Protein AF-A0A7S7QS34-F1 (afdb_monomer_lite)

Radius of gyration: 24.69 Å; chains: 1; bounding box: 54×35×74 Å

pLDDT: mean 90.88, std 12.64, range [27.95, 98.75]

Structure (mmCIF, N/CA/C/O backbone):
data_AF-A0A7S7QS34-F1
#
_entry.id   AF-A0A7S7QS34-F1
#
loop_
_atom_site.group_PDB
_atom_site.id
_atom_site.type_symbol
_atom_site.label_atom_id
_atom_site.label_alt_id
_atom_site.label_comp_id
_atom_site.label_asym_id
_atom_site.label_entity_id
_atom_site.label_seq_id
_atom_site.pdbx_PDB_ins_code
_atom_site.Cartn_x
_atom_site.Cartn_y
_atom_site.Cartn_z
_atom_site.occupancy
_atom_site.B_iso_or_equiv
_atom_site.auth_seq_id
_atom_site.auth_comp_id
_atom_site.auth_asym_id
_atom_site.auth_atom_id
_atom_site.pdbx_PDB_model_num
ATOM 1 N N . MET A 1 1 ? -21.261 -0.031 11.288 1.00 48.09 1 MET A N 1
ATOM 2 C CA . MET A 1 1 ? -20.220 0.795 10.635 1.00 48.09 1 MET A CA 1
ATOM 3 C C . MET A 1 1 ? -20.020 0.335 9.195 1.00 48.09 1 MET A C 1
ATOM 5 O O . MET A 1 1 ? -19.629 -0.801 9.001 1.00 48.09 1 MET A O 1
ATOM 9 N N . GLY A 1 2 ? -20.279 1.177 8.189 1.00 49.56 2 GLY A N 1
ATOM 10 C CA . GLY A 1 2 ? -20.120 0.816 6.765 1.00 49.56 2 GLY A CA 1
ATOM 11 C C . GLY A 1 2 ? -18.689 0.908 6.200 1.00 49.56 2 GLY A C 1
ATOM 12 O O . GLY A 1 2 ? -18.495 0.658 5.015 1.00 49.56 2 GLY A O 1
ATOM 13 N N . GLY A 1 3 ? -17.689 1.279 7.011 1.00 63.62 3 GLY A N 1
ATOM 14 C CA . GLY A 1 3 ? -16.318 1.560 6.549 1.00 63.62 3 GLY A CA 1
ATOM 15 C C . GLY A 1 3 ? -15.427 0.330 6.322 1.00 63.62 3 GLY A C 1
ATOM 16 O O . GLY A 1 3 ? -14.515 0.375 5.498 1.00 63.62 3 GLY A O 1
ATOM 17 N N . LEU A 1 4 ? -15.699 -0.794 6.991 1.00 70.69 4 LEU A N 1
ATOM 18 C CA . LEU A 1 4 ? -14.851 -1.993 6.912 1.00 70.69 4 LEU A CA 1
ATOM 19 C C . LEU A 1 4 ? -14.952 -2.717 5.565 1.00 70.69 4 LEU A C 1
ATOM 21 O O . LEU A 1 4 ? -13.945 -3.202 5.054 1.00 70.69 4 LEU A O 1
ATOM 25 N N . GLY A 1 5 ? -16.132 -2.717 4.935 1.00 75.12 5 GLY A N 1
ATOM 26 C CA . GLY A 1 5 ? -16.292 -3.237 3.574 1.00 75.12 5 GLY A CA 1
ATOM 27 C C . GLY A 1 5 ? -15.405 -2.496 2.568 1.00 75.12 5 GLY A C 1
ATOM 28 O O . GLY A 1 5 ? -14.733 -3.124 1.747 1.00 75.12 5 GLY A O 1
ATOM 29 N N . ARG A 1 6 ? -15.321 -1.162 2.693 1.00 82.31 6 ARG A N 1
ATOM 30 C CA . ARG A 1 6 ? -14.402 -0.348 1.890 1.00 82.31 6 ARG A CA 1
ATOM 31 C C . ARG A 1 6 ? -12.952 -0.718 2.185 1.00 82.31 6 ARG A C 1
ATOM 33 O O . ARG A 1 6 ? -12.227 -0.992 1.235 1.00 82.31 6 ARG A O 1
ATOM 40 N N . LEU A 1 7 ? -12.559 -0.801 3.458 1.00 82.31 7 LEU A N 1
ATOM 41 C CA . LEU A 1 7 ? -11.197 -1.158 3.870 1.00 82.31 7 LEU A CA 1
ATOM 42 C C . LEU A 1 7 ? -10.726 -2.496 3.278 1.00 82.31 7 LEU A C 1
ATOM 44 O O . LEU A 1 7 ? -9.605 -2.590 2.780 1.00 82.31 7 LEU A O 1
ATOM 48 N N . ILE A 1 8 ? -11.580 -3.523 3.302 1.00 78.44 8 ILE A N 1
ATOM 49 C CA . ILE A 1 8 ? -11.274 -4.837 2.721 1.00 78.44 8 ILE A CA 1
ATOM 50 C C . ILE A 1 8 ? -11.093 -4.717 1.205 1.00 78.44 8 ILE A C 1
ATOM 52 O O . ILE A 1 8 ? -10.106 -5.212 0.657 1.00 78.44 8 ILE A O 1
ATOM 56 N N . SER A 1 9 ? -12.025 -4.041 0.527 1.00 84.06 9 SER A N 1
ATOM 57 C CA . SER A 1 9 ? -11.976 -3.886 -0.930 1.00 84.06 9 SER A CA 1
ATOM 58 C C . SER A 1 9 ? -10.742 -3.107 -1.401 1.00 84.06 9 SER A C 1
ATOM 60 O O . SER A 1 9 ? -10.066 -3.550 -2.329 1.00 84.06 9 SER A O 1
ATOM 62 N N . THR A 1 10 ? -10.387 -2.008 -0.725 1.00 88.31 10 THR A N 1
ATOM 63 C CA . THR A 1 10 ? -9.217 -1.191 -1.073 1.00 88.31 10 THR A CA 1
ATOM 64 C C . THR A 1 10 ? -7.915 -1.894 -0.710 1.00 88.31 10 THR A C 1
ATOM 66 O O . THR A 1 10 ? -6.948 -1.789 -1.460 1.00 88.31 10 THR A O 1
ATOM 69 N N . SER A 1 11 ? -7.887 -2.675 0.376 1.00 85.88 11 SER A N 1
ATOM 70 C CA . SER A 1 11 ? -6.729 -3.505 0.741 1.00 85.88 11 SER A CA 1
ATOM 71 C C . SER A 1 11 ? -6.445 -4.570 -0.319 1.00 85.88 11 SER A C 1
ATOM 73 O O . SER A 1 11 ? -5.301 -4.725 -0.741 1.00 85.88 11 SER A O 1
ATOM 75 N N . LYS A 1 12 ? -7.486 -5.270 -0.795 1.00 84.50 12 LYS A N 1
ATOM 76 C CA . LYS A 1 12 ? -7.364 -6.247 -1.885 1.00 84.50 12 LYS A CA 1
ATOM 77 C C . LYS A 1 12 ? -6.846 -5.591 -3.166 1.00 84.50 12 LYS A C 1
ATOM 79 O O . LYS A 1 12 ? -5.856 -6.059 -3.716 1.00 84.50 12 LYS A O 1
ATOM 84 N N . ALA A 1 13 ? -7.485 -4.507 -3.604 1.00 90.19 13 ALA A N 1
ATOM 85 C CA . ALA A 1 13 ? -7.090 -3.813 -4.826 1.00 90.19 13 ALA A CA 1
ATOM 86 C C . ALA A 1 13 ? -5.646 -3.285 -4.741 1.00 90.19 13 ALA A C 1
ATOM 88 O O . ALA A 1 13 ? -4.880 -3.431 -5.687 1.00 90.19 13 ALA A O 1
ATOM 89 N N . THR A 1 14 ? -5.242 -2.742 -3.586 1.00 92.44 14 THR A N 1
ATOM 90 C CA . THR A 1 14 ? -3.860 -2.285 -3.359 1.00 92.44 14 THR A CA 1
ATOM 91 C C . THR A 1 14 ? -2.863 -3.433 -3.505 1.00 92.44 14 THR A C 1
ATOM 93 O O . THR A 1 14 ? -1.842 -3.269 -4.162 1.00 92.44 14 THR A O 1
ATOM 96 N N . PHE A 1 15 ? -3.155 -4.607 -2.936 1.00 89.25 15 PHE A N 1
ATOM 97 C CA . PHE A 1 15 ? -2.281 -5.774 -3.071 1.00 89.25 15 PHE A CA 1
ATOM 98 C C . PHE A 1 15 ? -2.159 -6.244 -4.527 1.00 89.25 15 PHE A C 1
ATOM 100 O O . PHE A 1 15 ? -1.056 -6.512 -4.995 1.00 89.25 15 PHE A O 1
ATOM 107 N N . GLU A 1 16 ? -3.276 -6.315 -5.253 1.00 89.69 16 GLU A N 1
ATOM 108 C CA . GLU A 1 16 ? -3.284 -6.696 -6.671 1.00 89.69 16 GLU A CA 1
ATOM 109 C C . GLU A 1 16 ? -2.460 -5.717 -7.522 1.00 89.69 16 GLU A C 1
ATOM 111 O O . GLU A 1 16 ? -1.691 -6.147 -8.378 1.00 89.69 16 GLU A O 1
ATOM 116 N N . ALA A 1 17 ? -2.540 -4.415 -7.238 1.00 94.44 17 ALA A N 1
ATOM 117 C CA . ALA A 1 17 ? -1.744 -3.410 -7.935 1.00 94.44 17 ALA A CA 1
ATOM 118 C C . ALA A 1 17 ? -0.242 -3.496 -7.612 1.00 94.44 17 ALA A C 1
ATOM 120 O O . ALA A 1 17 ? 0.587 -3.365 -8.508 1.00 94.44 17 ALA A O 1
ATOM 121 N N . LEU A 1 18 ? 0.133 -3.781 -6.360 1.00 94.56 18 LEU A N 1
ATOM 122 C CA . LEU A 1 18 ? 1.537 -4.017 -5.989 1.00 94.56 18 LEU A CA 1
ATOM 123 C C . LEU A 1 18 ? 2.112 -5.273 -6.668 1.00 94.56 18 LEU A C 1
ATOM 125 O O . LEU A 1 18 ? 3.277 -5.287 -7.078 1.00 94.56 18 LEU A O 1
ATOM 129 N N . ALA A 1 19 ? 1.296 -6.320 -6.817 1.00 91.31 19 ALA A N 1
ATOM 130 C CA . ALA A 1 19 ? 1.674 -7.511 -7.571 1.00 91.31 19 ALA A CA 1
ATOM 131 C C . ALA A 1 19 ? 1.880 -7.186 -9.060 1.00 91.31 19 ALA A C 1
ATOM 133 O O . ALA A 1 19 ? 2.884 -7.606 -9.630 1.00 91.31 19 ALA A O 1
ATOM 134 N N . ALA A 1 20 ? 1.010 -6.361 -9.652 1.00 95.44 20 ALA A N 1
ATOM 135 C CA . ALA A 1 20 ? 1.150 -5.924 -11.040 1.00 95.44 20 ALA A CA 1
ATOM 136 C C . ALA A 1 20 ? 2.475 -5.183 -11.300 1.00 95.44 20 ALA A C 1
ATOM 138 O O . ALA A 1 20 ? 3.133 -5.476 -12.293 1.00 95.44 20 ALA A O 1
ATOM 139 N N . ILE A 1 21 ? 2.933 -4.316 -10.382 1.00 98.19 21 ILE A N 1
ATOM 140 C CA . ILE A 1 21 ? 4.261 -3.679 -10.511 1.00 98.19 21 ILE A CA 1
ATOM 141 C C . ILE A 1 21 ? 5.363 -4.739 -10.592 1.00 98.19 21 ILE A C 1
ATOM 143 O O . ILE A 1 21 ? 6.285 -4.621 -11.394 1.00 98.19 21 ILE A O 1
ATOM 147 N N . THR A 1 22 ? 5.272 -5.784 -9.768 1.00 96.81 22 THR A N 1
ATOM 148 C CA . THR A 1 22 ? 6.262 -6.871 -9.748 1.00 96.81 22 THR A CA 1
ATOM 149 C C . THR A 1 22 ? 6.286 -7.626 -11.076 1.00 96.81 22 THR A C 1
ATOM 151 O O . THR A 1 22 ? 7.361 -7.851 -11.636 1.00 96.81 22 THR A O 1
ATOM 154 N N . ASP A 1 23 ? 5.111 -7.968 -11.606 1.00 94.75 23 ASP A N 1
ATOM 155 C CA . ASP A 1 23 ? 4.978 -8.651 -12.894 1.00 94.75 23 ASP A CA 1
ATOM 156 C C . ASP A 1 23 ? 5.508 -7.783 -14.050 1.00 94.75 23 ASP A C 1
ATOM 158 O O . ASP A 1 23 ? 6.285 -8.261 -14.883 1.00 94.75 23 ASP A O 1
ATOM 162 N N . ASP A 1 24 ? 5.180 -6.489 -14.064 1.00 98.38 24 ASP A N 1
ATOM 163 C CA . ASP A 1 24 ? 5.665 -5.549 -15.078 1.00 98.38 24 ASP A CA 1
ATOM 164 C C . ASP A 1 24 ? 7.181 -5.313 -14.967 1.00 98.38 24 ASP A C 1
ATOM 166 O O . ASP A 1 24 ? 7.874 -5.215 -15.985 1.00 98.38 24 ASP A O 1
ATOM 170 N N . CYS A 1 25 ? 7.736 -5.294 -13.748 1.00 98.62 25 CYS A N 1
ATOM 171 C CA . CYS A 1 25 ? 9.183 -5.229 -13.527 1.00 98.62 25 CYS A CA 1
ATOM 172 C C . CYS A 1 25 ? 9.882 -6.451 -14.133 1.00 98.62 25 CYS A C 1
ATOM 174 O O . CYS A 1 25 ? 10.890 -6.301 -14.827 1.00 98.62 25 CYS A O 1
ATOM 176 N N . HIS A 1 26 ? 9.330 -7.656 -13.950 1.00 98.00 26 HIS A N 1
ATOM 177 C CA . HIS A 1 26 ? 9.830 -8.849 -14.637 1.00 98.00 26 HIS A CA 1
ATOM 178 C C . HIS A 1 26 ? 9.704 -8.735 -16.162 1.00 98.00 26 HIS A C 1
ATOM 180 O O . HIS A 1 26 ? 10.605 -9.177 -16.881 1.00 98.00 26 HIS A O 1
ATOM 186 N N . GLY A 1 27 ? 8.633 -8.122 -16.669 1.00 97.69 27 GLY A N 1
ATOM 187 C CA . GLY A 1 27 ? 8.482 -7.796 -18.088 1.00 97.69 27 GLY A CA 1
ATOM 188 C C . GLY A 1 27 ? 9.631 -6.930 -18.613 1.00 97.69 27 GLY A C 1
ATOM 189 O O . GLY A 1 27 ? 10.248 -7.266 -19.625 1.00 97.69 27 GLY A O 1
ATOM 190 N N . LEU A 1 28 ? 9.981 -5.864 -17.888 1.00 98.50 28 LEU A N 1
ATOM 191 C CA . LEU A 1 28 ? 11.081 -4.969 -18.253 1.00 98.50 28 LEU A CA 1
ATOM 192 C C . LEU A 1 28 ? 12.453 -5.649 -18.180 1.00 98.50 28 LEU A C 1
ATOM 194 O O . LEU A 1 28 ? 13.262 -5.484 -19.093 1.00 98.50 28 LEU A O 1
ATOM 198 N N . LEU A 1 29 ? 12.721 -6.457 -17.151 1.00 98.31 29 LEU A N 1
ATOM 199 C CA . LEU A 1 29 ? 13.974 -7.218 -17.051 1.00 98.31 29 LEU A CA 1
ATOM 200 C C . LEU A 1 29 ? 14.191 -8.136 -18.263 1.00 98.31 29 LEU A C 1
ATOM 202 O O . LEU A 1 29 ? 15.307 -8.241 -18.781 1.00 98.31 29 LEU A O 1
ATOM 206 N N . ASN A 1 30 ? 13.107 -8.739 -18.753 1.00 97.75 30 ASN A N 1
ATOM 207 C CA . ASN A 1 30 ? 13.111 -9.638 -19.902 1.00 97.75 30 ASN A CA 1
ATOM 208 C C . ASN A 1 30 ? 13.026 -8.921 -21.260 1.00 97.75 30 ASN A C 1
ATOM 210 O O . ASN A 1 30 ? 13.039 -9.590 -22.296 1.00 97.75 30 ASN A O 1
ATOM 214 N N . ALA A 1 31 ? 12.952 -7.586 -21.288 1.00 97.00 31 ALA A N 1
ATOM 215 C CA . ALA A 1 31 ? 12.892 -6.840 -22.537 1.00 97.00 31 ALA A CA 1
ATOM 216 C C . ALA A 1 31 ? 14.165 -7.086 -23.377 1.00 97.00 31 ALA A C 1
ATOM 218 O O . ALA A 1 31 ? 15.281 -6.880 -22.872 1.00 97.00 31 ALA A O 1
ATOM 219 N N . PRO A 1 32 ? 14.023 -7.536 -24.640 1.00 94.00 32 PRO A N 1
ATOM 220 C CA . PRO A 1 32 ? 15.158 -7.851 -25.493 1.00 94.00 32 PRO A CA 1
ATOM 221 C C . PRO A 1 32 ? 15.783 -6.587 -26.085 1.00 94.00 32 PRO A C 1
ATOM 223 O O . PRO A 1 32 ? 15.076 -5.683 -26.525 1.00 94.00 32 PRO A O 1
ATOM 226 N N . LEU A 1 33 ? 17.111 -6.584 -26.180 1.00 95.06 33 LEU A N 1
ATOM 227 C CA . LEU A 1 33 ? 17.882 -5.643 -26.983 1.00 95.06 33 LEU A CA 1
ATOM 228 C C . LEU A 1 33 ? 19.099 -6.389 -27.537 1.00 95.06 33 LEU A C 1
ATOM 230 O O . LEU A 1 33 ? 19.827 -7.037 -26.789 1.00 95.06 33 LEU A O 1
ATOM 234 N N . PHE A 1 34 ? 19.289 -6.353 -28.856 1.00 92.81 34 PHE A N 1
ATOM 235 C CA . PHE A 1 34 ? 20.369 -7.079 -29.527 1.00 92.81 34 PHE A CA 1
ATOM 236 C C . PHE A 1 34 ? 21.098 -6.159 -30.508 1.00 92.81 34 PHE A C 1
ATOM 238 O O . PHE A 1 34 ? 20.429 -5.447 -31.263 1.00 92.81 34 PHE A O 1
ATOM 245 N N . PRO A 1 35 ? 22.443 -6.176 -30.544 1.00 91.94 35 PRO A N 1
ATOM 246 C CA . PRO A 1 35 ? 23.198 -5.320 -31.446 1.00 91.94 35 PRO A CA 1
ATOM 247 C C . PRO A 1 35 ? 23.056 -5.786 -32.902 1.00 91.94 35 PRO A C 1
ATOM 249 O O . PRO A 1 35 ? 23.300 -6.962 -33.194 1.00 91.94 35 PRO A O 1
ATOM 252 N N . PRO A 1 36 ? 22.717 -4.884 -33.842 1.00 90.31 36 PRO A N 1
ATOM 253 C CA . PRO A 1 36 ? 22.853 -5.151 -35.272 1.00 90.31 36 PRO A CA 1
ATOM 254 C C . PRO A 1 36 ? 24.310 -5.448 -35.666 1.00 90.31 36 PRO A C 1
ATOM 256 O O . PRO A 1 36 ? 25.245 -5.109 -34.940 1.00 90.31 36 PRO A O 1
ATOM 259 N N . SER A 1 37 ? 24.518 -6.057 -36.840 1.00 90.88 37 SER A N 1
ATOM 260 C CA . SER A 1 37 ? 25.855 -6.291 -37.404 1.00 90.88 37 SER A CA 1
ATOM 261 C C . SER A 1 37 ? 26.014 -5.560 -38.746 1.00 90.88 37 SER A C 1
ATOM 263 O O . SER A 1 37 ? 25.256 -5.861 -39.672 1.00 90.88 37 SER A O 1
ATOM 265 N N . PRO A 1 38 ? 26.981 -4.626 -38.884 1.00 93.75 38 PRO A N 1
ATOM 266 C CA . PRO A 1 38 ? 27.935 -4.183 -37.858 1.00 93.75 38 PRO A CA 1
ATOM 267 C C . PRO A 1 38 ? 27.264 -3.389 -36.719 1.00 93.75 38 PRO A C 1
ATOM 269 O O . PRO A 1 38 ? 26.228 -2.763 -36.935 1.00 93.75 38 PRO A O 1
ATOM 272 N N . LYS A 1 39 ? 27.869 -3.402 -35.518 1.00 96.12 39 LYS A N 1
ATOM 273 C CA . LYS A 1 39 ? 27.334 -2.695 -34.340 1.00 96.12 39 LYS A CA 1
ATOM 274 C C . LYS A 1 39 ? 27.275 -1.184 -34.612 1.00 96.12 39 LYS A C 1
ATOM 276 O O . LYS A 1 39 ? 28.319 -0.600 -34.911 1.00 96.12 39 LYS A O 1
ATOM 281 N N . PRO A 1 40 ? 26.100 -0.547 -34.510 1.00 95.62 40 PRO A N 1
ATOM 282 C CA . PRO A 1 40 ? 25.969 0.884 -34.733 1.00 95.62 40 PRO A CA 1
ATOM 283 C C . PRO A 1 40 ? 26.438 1.688 -33.513 1.00 95.62 40 PRO A C 1
ATOM 285 O O . PRO A 1 40 ? 26.469 1.180 -32.395 1.00 95.62 40 PRO A O 1
ATOM 288 N N . GLY A 1 41 ? 26.781 2.962 -33.731 1.00 96.62 41 GLY A N 1
ATOM 289 C CA . GLY A 1 41 ? 27.285 3.848 -32.674 1.00 96.62 41 GLY A CA 1
ATOM 290 C C . GLY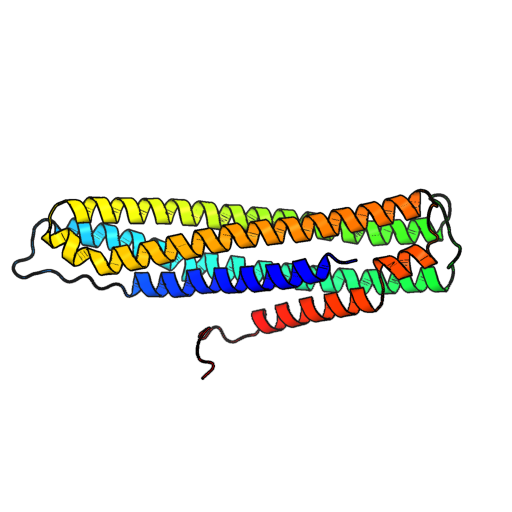 A 1 41 ? 26.273 4.162 -31.566 1.00 96.62 41 GLY A C 1
ATOM 291 O O . GLY A 1 41 ? 26.686 4.321 -30.429 1.00 96.62 41 GLY A O 1
ATOM 292 N N . TRP A 1 42 ? 24.971 4.171 -31.879 1.00 95.75 42 TRP A N 1
ATOM 293 C CA . TRP A 1 42 ? 23.886 4.428 -30.914 1.00 95.75 42 TRP A CA 1
ATOM 294 C C . TRP A 1 42 ? 23.653 3.275 -29.925 1.00 95.75 42 TRP A C 1
ATOM 296 O O . TRP A 1 42 ? 22.939 3.433 -28.939 1.00 95.75 42 TRP A O 1
ATOM 306 N N . PHE A 1 43 ? 24.189 2.079 -30.209 1.00 97.75 43 PHE A N 1
ATOM 307 C CA . PHE A 1 43 ? 23.815 0.869 -29.475 1.00 97.75 43 PHE A CA 1
ATOM 308 C C . PHE A 1 43 ? 24.212 0.928 -28.002 1.00 97.75 43 PHE A C 1
ATOM 310 O O . PHE A 1 43 ? 23.402 0.587 -27.149 1.00 97.75 43 PHE A O 1
ATOM 317 N N . ASP A 1 44 ? 25.438 1.365 -27.711 1.00 97.25 44 ASP A N 1
ATOM 318 C CA . ASP A 1 44 ? 25.983 1.316 -26.351 1.00 97.25 44 ASP A CA 1
ATOM 319 C C . ASP A 1 44 ? 25.251 2.290 -25.409 1.00 97.25 44 ASP A C 1
ATOM 321 O O . ASP A 1 44 ? 25.002 1.955 -24.251 1.00 97.25 44 ASP A O 1
ATOM 325 N N . ASP A 1 45 ? 24.836 3.455 -25.914 1.00 97.50 45 ASP A N 1
ATOM 326 C CA . ASP A 1 45 ? 24.071 4.437 -25.138 1.00 97.50 45 ASP A CA 1
ATOM 327 C C . ASP A 1 45 ? 22.646 3.933 -24.848 1.00 97.50 45 ASP A C 1
ATOM 329 O O . ASP A 1 45 ? 22.156 4.049 -23.719 1.00 97.50 45 ASP A O 1
ATOM 333 N N . LEU A 1 46 ? 21.999 3.293 -25.832 1.00 98.19 46 LEU A N 1
ATOM 334 C CA . LEU A 1 46 ? 20.684 2.674 -25.644 1.00 98.19 46 LEU A CA 1
ATOM 335 C C . LEU A 1 46 ? 20.732 1.499 -24.656 1.00 98.19 46 LEU A C 1
ATOM 337 O O . LEU A 1 46 ? 19.860 1.389 -23.791 1.00 98.19 46 LEU A O 1
ATOM 341 N N . ASP A 1 47 ? 21.741 0.638 -24.777 1.00 98.25 47 ASP A N 1
ATOM 342 C CA . ASP A 1 47 ? 21.948 -0.517 -23.900 1.00 98.25 47 ASP A CA 1
ATOM 343 C C . ASP A 1 47 ? 22.198 -0.071 -22.453 1.00 98.25 47 ASP A C 1
ATOM 345 O O . ASP A 1 47 ? 21.532 -0.537 -21.530 1.00 98.25 47 ASP A O 1
ATOM 349 N N . SER A 1 48 ? 23.041 0.948 -22.253 1.00 98.38 48 SER A N 1
ATOM 350 C CA . SER A 1 48 ? 23.296 1.523 -20.928 1.00 98.38 48 SER A CA 1
ATOM 351 C C . SER A 1 48 ? 22.046 2.146 -20.286 1.00 98.38 48 SER A C 1
ATOM 353 O O . SER A 1 48 ? 21.812 2.003 -19.075 1.00 98.38 48 SER A O 1
ATOM 355 N N . ALA A 1 49 ? 21.208 2.821 -21.081 1.00 98.62 49 ALA A N 1
ATOM 356 C CA . ALA A 1 49 ? 19.943 3.370 -20.602 1.00 98.62 49 ALA A CA 1
ATOM 357 C C . ALA A 1 49 ? 18.951 2.260 -20.212 1.00 98.62 49 ALA A C 1
ATOM 359 O O . ALA A 1 49 ? 18.290 2.361 -19.171 1.00 98.62 49 ALA A O 1
ATOM 360 N N . LEU A 1 50 ? 18.882 1.181 -21.001 1.00 98.62 50 LEU A N 1
ATOM 361 C CA . LEU A 1 50 ? 18.061 0.012 -20.693 1.00 98.62 50 LEU A CA 1
ATOM 362 C C . LEU A 1 50 ? 18.539 -0.696 -19.421 1.00 98.62 50 LEU A C 1
ATOM 364 O O . LEU A 1 50 ? 17.720 -0.981 -18.548 1.00 98.62 50 LEU A O 1
ATOM 368 N N . ASP A 1 51 ? 19.841 -0.918 -19.266 1.00 98.62 51 ASP A N 1
ATOM 369 C CA . ASP A 1 51 ? 20.423 -1.516 -18.061 1.00 98.62 51 ASP A CA 1
ATOM 370 C C . ASP A 1 51 ? 20.098 -0.703 -16.806 1.00 98.62 51 ASP A C 1
ATOM 372 O O . ASP A 1 51 ? 19.743 -1.260 -15.765 1.00 98.62 51 ASP A O 1
ATOM 376 N N . SER A 1 52 ? 20.128 0.627 -16.908 1.00 98.62 52 SER A N 1
ATOM 377 C CA . SER A 1 52 ? 19.742 1.513 -15.805 1.00 98.62 52 SER A CA 1
ATOM 378 C C . SER A 1 52 ? 18.261 1.375 -15.429 1.00 98.62 52 SER A C 1
ATOM 380 O O . SER A 1 52 ? 17.921 1.397 -14.244 1.00 98.62 52 SER A O 1
ATOM 382 N N . ALA A 1 53 ? 17.368 1.224 -16.414 1.00 98.69 53 ALA A N 1
ATOM 383 C CA . ALA A 1 53 ? 15.945 0.974 -16.177 1.00 98.69 53 ALA A CA 1
ATOM 384 C C . ALA A 1 53 ? 15.706 -0.421 -15.568 1.00 98.69 53 ALA A C 1
ATOM 386 O O . ALA A 1 53 ? 14.936 -0.563 -14.617 1.00 98.69 53 ALA A O 1
ATOM 387 N N . LYS A 1 54 ? 16.423 -1.443 -16.051 1.00 98.75 54 LYS A N 1
ATOM 388 C CA . LYS A 1 54 ? 16.385 -2.806 -15.505 1.00 98.75 54 LYS A CA 1
ATOM 389 C C . LYS A 1 54 ? 16.885 -2.861 -14.065 1.00 98.75 54 LYS A C 1
ATOM 391 O O . LYS A 1 54 ? 16.240 -3.485 -13.231 1.00 98.75 54 LYS A O 1
ATOM 396 N N . ALA A 1 55 ? 17.969 -2.160 -13.738 1.00 98.62 55 ALA A N 1
ATOM 397 C CA . ALA A 1 55 ? 18.462 -2.061 -12.366 1.00 98.62 55 ALA A CA 1
AT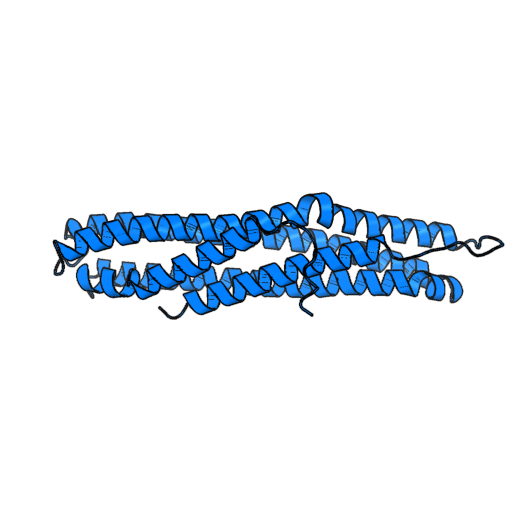OM 398 C C . ALA A 1 55 ? 17.414 -1.442 -11.422 1.00 98.62 55 ALA A C 1
ATOM 400 O O . ALA A 1 55 ? 17.236 -1.908 -10.296 1.00 98.62 55 ALA A O 1
ATOM 401 N N . GLN A 1 56 ? 16.668 -0.436 -11.893 1.00 98.56 56 GLN A N 1
ATOM 402 C CA . GLN A 1 56 ? 15.575 0.147 -11.118 1.00 98.56 56 GLN A CA 1
ATOM 403 C C . GLN A 1 56 ? 14.427 -0.851 -10.900 1.00 98.56 56 GLN A C 1
ATOM 405 O O . GLN A 1 56 ? 13.957 -0.988 -9.769 1.00 98.56 56 GLN A O 1
ATOM 410 N N . ALA A 1 57 ? 14.016 -1.588 -11.933 1.00 98.62 57 ALA A N 1
ATOM 411 C CA . ALA A 1 57 ? 13.023 -2.658 -11.808 1.00 98.62 57 ALA A CA 1
ATOM 412 C C . ALA A 1 57 ? 13.485 -3.783 -10.864 1.00 98.62 57 ALA A C 1
ATOM 414 O O . ALA A 1 57 ? 12.709 -4.273 -10.047 1.00 98.62 57 ALA A O 1
ATOM 415 N N . GLN A 1 58 ? 14.768 -4.144 -10.908 1.00 98.38 58 GLN A N 1
ATOM 416 C CA . GLN A 1 58 ? 15.353 -5.138 -10.011 1.00 98.38 58 GLN A CA 1
ATOM 417 C C . GLN A 1 58 ? 15.277 -4.692 -8.542 1.00 98.38 58 GLN A C 1
ATOM 419 O O . GLN A 1 58 ? 14.926 -5.493 -7.682 1.00 98.38 58 GLN A O 1
ATOM 424 N N . SER A 1 59 ? 15.515 -3.406 -8.251 1.00 98.25 59 SER A N 1
ATOM 425 C CA . SER A 1 59 ? 15.389 -2.878 -6.880 1.00 98.25 59 SER A CA 1
ATOM 426 C C . SER A 1 59 ? 13.969 -2.996 -6.309 1.00 98.25 59 SER A C 1
ATOM 428 O O . SER A 1 59 ? 13.798 -3.148 -5.098 1.00 98.25 59 SER A O 1
ATOM 430 N N . TRP A 1 60 ? 12.943 -2.977 -7.169 1.00 98.25 60 TRP A N 1
ATOM 431 C CA . TRP A 1 60 ? 11.582 -3.281 -6.739 1.00 98.25 60 TRP A CA 1
ATOM 432 C C . TRP A 1 60 ? 11.445 -4.741 -6.329 1.00 98.25 60 TRP A C 1
ATOM 434 O O . TRP A 1 60 ? 10.967 -5.027 -5.236 1.00 98.25 60 TRP A O 1
ATOM 444 N N . ILE A 1 61 ? 11.878 -5.654 -7.197 1.00 95.94 61 ILE A N 1
ATOM 445 C CA . ILE A 1 61 ? 11.732 -7.098 -6.995 1.00 95.94 61 ILE A CA 1
ATOM 446 C C . ILE A 1 61 ? 12.488 -7.570 -5.747 1.00 95.94 61 ILE A C 1
ATOM 448 O O . ILE A 1 61 ? 11.945 -8.356 -4.971 1.00 95.94 61 ILE A O 1
ATOM 452 N N . ASP A 1 62 ? 13.708 -7.077 -5.536 1.00 93.75 62 ASP A N 1
ATOM 453 C CA . ASP A 1 62 ? 14.592 -7.591 -4.485 1.00 93.75 62 ASP A CA 1
ATOM 454 C C . ASP A 1 62 ? 14.335 -6.984 -3.101 1.00 93.75 62 ASP A C 1
ATOM 456 O O . ASP A 1 62 ? 14.644 -7.619 -2.093 1.00 93.75 62 ASP A O 1
ATOM 460 N N . ASP A 1 63 ? 13.794 -5.764 -3.035 1.00 94.06 63 ASP A N 1
ATOM 461 C CA . ASP A 1 63 ? 13.709 -5.004 -1.782 1.00 94.06 63 ASP A CA 1
ATOM 462 C C . ASP A 1 63 ? 12.327 -4.371 -1.575 1.00 94.06 63 ASP A C 1
ATOM 464 O O . ASP A 1 63 ? 11.573 -4.758 -0.674 1.00 94.06 63 ASP A O 1
ATOM 468 N N . ILE A 1 64 ? 11.946 -3.424 -2.436 1.00 94.94 64 ILE A N 1
ATOM 469 C CA . ILE A 1 64 ? 10.795 -2.549 -2.166 1.00 94.94 64 ILE A CA 1
ATOM 470 C C . ILE A 1 64 ? 9.472 -3.315 -2.214 1.00 94.94 64 ILE A C 1
ATOM 472 O O . ILE A 1 64 ? 8.668 -3.200 -1.288 1.00 94.94 64 ILE A O 1
ATOM 476 N N . GLY A 1 65 ? 9.240 -4.100 -3.266 1.00 92.25 65 GLY A N 1
ATOM 477 C CA . GLY A 1 65 ? 8.017 -4.872 -3.468 1.00 92.25 65 GLY A CA 1
ATOM 478 C C . GLY A 1 65 ? 7.729 -5.818 -2.297 1.00 92.25 65 GLY A C 1
ATOM 479 O O . GLY A 1 65 ? 6.652 -5.706 -1.693 1.00 92.25 65 GLY A O 1
ATOM 480 N N . PRO A 1 66 ? 8.675 -6.698 -1.908 1.00 89.75 66 PRO A N 1
ATOM 481 C CA . PRO A 1 66 ? 8.528 -7.567 -0.743 1.00 89.75 66 PRO A CA 1
ATOM 482 C C . PRO A 1 66 ? 8.312 -6.803 0.570 1.00 89.75 66 PRO A C 1
ATOM 484 O O . PRO A 1 66 ? 7.419 -7.167 1.342 1.00 89.75 66 PRO A O 1
ATOM 487 N N . ASN A 1 67 ? 9.081 -5.735 0.823 1.00 89.75 67 ASN A N 1
ATOM 488 C CA . ASN A 1 67 ? 8.971 -4.954 2.056 1.00 89.75 67 ASN A CA 1
ATOM 489 C C . ASN A 1 67 ? 7.598 -4.274 2.179 1.00 89.75 67 ASN A C 1
ATOM 491 O O . ASN A 1 67 ? 6.891 -4.461 3.171 1.00 89.75 67 ASN A O 1
ATOM 495 N N . VAL A 1 68 ? 7.189 -3.532 1.148 1.00 90.25 68 VAL A N 1
ATOM 496 C CA . VAL A 1 68 ? 5.925 -2.787 1.131 1.00 90.25 68 VAL A CA 1
ATOM 497 C C . VAL A 1 68 ? 4.737 -3.733 1.253 1.00 90.25 68 VAL A C 1
ATOM 499 O O . VAL A 1 68 ? 3.859 -3.524 2.094 1.00 90.25 68 VAL A O 1
ATOM 502 N N . THR A 1 69 ? 4.719 -4.784 0.436 1.00 87.25 69 THR A N 1
ATOM 503 C CA . THR A 1 69 ? 3.604 -5.732 0.390 1.00 87.25 69 THR A CA 1
ATOM 504 C C . THR A 1 69 ? 3.470 -6.481 1.713 1.00 87.25 69 THR A C 1
ATOM 506 O O . THR A 1 69 ? 2.374 -6.562 2.271 1.00 87.25 69 THR A O 1
ATOM 509 N N . GLY A 1 70 ? 4.584 -6.985 2.256 1.00 86.44 70 GLY A N 1
ATOM 510 C CA . GLY A 1 70 ? 4.590 -7.704 3.528 1.00 86.44 70 GLY A CA 1
ATOM 511 C C . GLY A 1 70 ? 4.121 -6.832 4.691 1.00 86.44 70 GLY A C 1
ATOM 512 O O . GLY A 1 70 ? 3.300 -7.259 5.504 1.00 86.44 70 GLY A O 1
ATOM 513 N N . GLU A 1 71 ? 4.581 -5.585 4.756 1.00 86.06 71 GLU A N 1
ATOM 514 C CA . GLU A 1 71 ? 4.209 -4.692 5.846 1.00 86.06 71 GLU A CA 1
ATOM 515 C C . GLU A 1 71 ? 2.738 -4.280 5.826 1.00 86.06 71 GLU A C 1
ATOM 517 O O . GLU A 1 71 ? 2.108 -4.282 6.883 1.00 86.06 71 GLU A O 1
ATOM 522 N N . ILE A 1 72 ? 2.159 -3.975 4.658 1.00 85.62 72 ILE A N 1
ATOM 523 C CA . ILE A 1 72 ? 0.730 -3.628 4.557 1.00 85.62 72 ILE A CA 1
ATOM 524 C C . ILE A 1 72 ? -0.138 -4.767 5.110 1.00 85.62 72 ILE A C 1
ATOM 526 O O . ILE A 1 72 ? -1.069 -4.518 5.881 1.00 85.62 72 ILE A O 1
ATOM 530 N N . LEU A 1 73 ? 0.200 -6.019 4.788 1.00 84.69 73 LEU A N 1
ATOM 531 C CA . LEU A 1 73 ? -0.503 -7.195 5.309 1.00 84.69 73 LEU A CA 1
ATOM 532 C C . LEU A 1 73 ? -0.364 -7.311 6.832 1.00 84.69 73 LEU A C 1
ATOM 534 O O . LEU A 1 73 ? -1.355 -7.533 7.531 1.00 84.69 73 LEU A O 1
ATOM 538 N N . VAL A 1 74 ? 0.846 -7.108 7.361 1.00 86.94 74 VAL A N 1
ATOM 539 C CA . VAL A 1 74 ? 1.112 -7.139 8.807 1.00 86.94 74 VAL A CA 1
ATOM 540 C C . VAL A 1 74 ? 0.320 -6.061 9.551 1.00 86.94 74 VAL A C 1
ATOM 542 O O . VAL A 1 74 ? -0.165 -6.321 10.652 1.00 86.94 74 VAL A O 1
ATOM 545 N N . LEU A 1 75 ? 0.133 -4.873 8.970 1.00 88.31 75 LEU A N 1
ATOM 546 C CA . LEU A 1 75 ? -0.661 -3.806 9.590 1.00 88.31 75 LEU A CA 1
ATOM 547 C C . LEU A 1 75 ? -2.128 -4.204 9.769 1.00 88.31 75 LEU A C 1
ATOM 549 O O . LEU A 1 75 ? -2.668 -4.038 10.864 1.00 88.31 75 LEU A O 1
ATOM 553 N N . VAL A 1 76 ? -2.745 -4.785 8.735 1.00 85.94 76 VAL A N 1
ATOM 554 C CA . VAL A 1 76 ? -4.134 -5.272 8.800 1.00 85.94 76 VAL A CA 1
ATOM 555 C C . VAL A 1 76 ? -4.277 -6.345 9.883 1.00 85.94 76 VAL A C 1
ATOM 557 O O . VAL A 1 76 ? -5.189 -6.272 10.707 1.00 85.94 76 VAL A O 1
ATOM 560 N N . VAL A 1 77 ? -3.352 -7.311 9.924 1.00 87.12 77 VAL A N 1
ATOM 561 C CA . VAL A 1 77 ? -3.379 -8.412 10.902 1.00 87.12 77 VAL A CA 1
ATOM 562 C C . VAL A 1 77 ? -3.190 -7.910 12.333 1.00 87.12 77 VAL A C 1
ATOM 564 O O . VAL A 1 77 ? -3.937 -8.303 13.234 1.00 87.12 77 VAL A O 1
ATOM 567 N N . ASN A 1 78 ? -2.209 -7.033 12.553 1.00 87.38 78 ASN A N 1
ATOM 568 C CA . ASN A 1 78 ? -1.922 -6.493 13.878 1.00 87.38 78 ASN A CA 1
ATOM 569 C C . ASN A 1 78 ? -3.103 -5.678 14.401 1.00 87.38 78 ASN A C 1
ATOM 571 O O . ASN A 1 78 ? -3.538 -5.899 15.531 1.00 87.38 78 ASN A O 1
ATOM 575 N N . HIS A 1 79 ? -3.666 -4.794 13.573 1.00 88.56 79 HIS A N 1
ATOM 576 C CA . HIS A 1 79 ? -4.822 -4.008 13.980 1.00 88.56 79 HIS A CA 1
ATOM 577 C C . HIS A 1 79 ? -6.045 -4.890 14.253 1.00 88.56 79 HIS A C 1
ATOM 579 O O . HIS A 1 79 ? -6.676 -4.727 15.292 1.00 88.56 79 HIS A O 1
ATOM 585 N N . GLY A 1 80 ? -6.349 -5.865 13.387 1.00 88.06 80 GLY A N 1
ATOM 586 C CA . GLY A 1 80 ? -7.462 -6.797 13.602 1.00 88.06 80 GLY A CA 1
ATOM 587 C C . GLY A 1 80 ? -7.330 -7.591 14.907 1.00 88.06 80 GLY A C 1
ATOM 588 O O . GLY A 1 80 ? -8.305 -7.759 15.641 1.00 88.06 80 GLY A O 1
ATOM 589 N N . THR A 1 81 ? -6.109 -8.004 15.256 1.00 88.81 81 THR A N 1
ATOM 590 C CA . THR A 1 81 ? -5.813 -8.685 16.528 1.00 88.81 81 THR A CA 1
ATOM 591 C C . THR A 1 81 ? -6.056 -7.765 17.727 1.00 88.81 81 THR A C 1
ATOM 593 O O . THR A 1 81 ? -6.737 -8.152 18.680 1.00 88.81 81 THR A O 1
ATOM 596 N N . THR A 1 82 ? -5.549 -6.528 17.676 1.00 90.44 82 THR A N 1
ATOM 597 C CA . THR A 1 82 ? -5.775 -5.520 18.724 1.00 90.44 82 THR A CA 1
ATOM 598 C C . THR A 1 82 ? -7.260 -5.174 18.861 1.00 90.44 82 THR A C 1
ATOM 600 O O . THR A 1 82 ? -7.776 -5.133 19.979 1.00 90.44 82 THR A O 1
ATOM 603 N N . PHE A 1 83 ? -7.967 -5.003 17.740 1.00 90.75 83 PHE A N 1
ATOM 604 C CA . PHE A 1 83 ? -9.407 -4.764 17.696 1.00 90.75 83 PHE A CA 1
ATOM 605 C C . PHE A 1 83 ? -10.181 -5.889 18.375 1.00 90.75 83 PHE A C 1
ATOM 607 O O . PHE A 1 83 ? -11.002 -5.614 19.248 1.00 90.75 83 PHE A O 1
ATOM 614 N N . SER A 1 84 ? -9.896 -7.148 18.037 1.00 90.06 84 SER A N 1
ATOM 615 C CA . SER A 1 84 ? -10.580 -8.299 18.633 1.00 90.06 84 SER A CA 1
ATOM 616 C C . SER A 1 84 ? -10.375 -8.372 20.148 1.00 90.06 84 SER A C 1
ATOM 618 O O . SER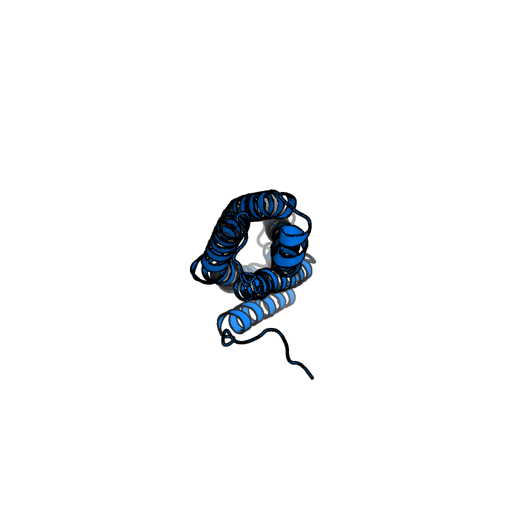 A 1 84 ? -11.333 -8.624 20.879 1.00 90.06 84 SER A O 1
ATOM 620 N N . ALA A 1 85 ? -9.150 -8.140 20.629 1.00 92.25 85 ALA A N 1
ATOM 621 C CA . ALA A 1 85 ? -8.843 -8.189 22.057 1.00 92.25 85 ALA A CA 1
ATOM 622 C C . ALA A 1 85 ? -9.570 -7.083 22.840 1.00 92.25 85 ALA A C 1
ATOM 624 O O . ALA A 1 85 ? -10.167 -7.351 23.884 1.00 92.25 85 ALA A O 1
ATOM 625 N N . ILE A 1 86 ? -9.561 -5.853 22.320 1.00 93.25 86 ILE A N 1
ATOM 626 C CA . ILE A 1 86 ? -10.207 -4.707 22.970 1.00 93.25 86 ILE A CA 1
ATOM 627 C C . ILE A 1 86 ? -11.733 -4.818 22.898 1.00 93.25 86 ILE A C 1
ATOM 629 O O . ILE A 1 86 ? -12.403 -4.570 23.898 1.00 93.25 86 ILE A O 1
ATOM 633 N N . SER A 1 87 ? -12.276 -5.282 21.770 1.00 92.25 87 SER A N 1
ATOM 634 C CA . SER A 1 87 ? -13.712 -5.547 21.607 1.00 92.25 87 SER A CA 1
ATOM 635 C C . SER A 1 87 ? -14.236 -6.508 22.672 1.00 92.25 87 SER A C 1
ATOM 637 O O . SER A 1 87 ? -15.283 -6.259 23.265 1.00 92.25 87 SER A O 1
ATOM 639 N N . ALA A 1 88 ? -13.497 -7.589 22.948 1.00 92.81 88 ALA A N 1
ATOM 640 C CA . ALA A 1 88 ? -13.879 -8.567 23.961 1.00 92.81 88 ALA A CA 1
ATOM 641 C C . ALA A 1 88 ? -13.886 -7.961 25.375 1.00 92.81 88 ALA A C 1
ATOM 643 O O . ALA A 1 88 ? -14.824 -8.188 26.138 1.00 92.81 88 ALA A O 1
ATOM 644 N N . GLN A 1 89 ? -12.872 -7.158 25.716 1.00 95.25 89 GLN A N 1
ATOM 645 C CA . GLN A 1 89 ? -12.783 -6.514 27.030 1.00 95.25 89 GLN A CA 1
ATOM 646 C C . GLN A 1 89 ? -13.884 -5.470 27.230 1.00 95.25 89 GLN A C 1
ATOM 648 O O . GLN A 1 89 ? -14.601 -5.523 28.228 1.00 95.25 89 GLN A O 1
ATOM 653 N N . VAL A 1 90 ? -14.069 -4.559 26.268 1.00 94.50 90 VAL A N 1
ATOM 654 C CA . VAL A 1 90 ? -15.125 -3.539 26.342 1.00 94.50 90 VAL A CA 1
ATOM 655 C C . VAL A 1 90 ? -16.506 -4.192 26.356 1.00 94.50 90 VAL A C 1
ATOM 657 O O . VAL A 1 90 ? -17.349 -3.801 27.157 1.00 94.50 90 VAL A O 1
ATOM 660 N N . GLY A 1 91 ? -16.726 -5.215 25.525 1.00 94.19 91 GLY A N 1
ATOM 661 C CA . GLY A 1 91 ? -17.977 -5.971 25.497 1.00 94.19 91 GLY A CA 1
ATOM 662 C C . GLY A 1 91 ? -18.303 -6.639 26.835 1.00 94.19 91 GLY A C 1
ATOM 663 O O . GLY A 1 91 ? -19.453 -6.596 27.261 1.00 94.19 91 GLY A O 1
ATOM 664 N N . SER A 1 92 ? -17.302 -7.190 27.531 1.00 95.44 92 SER A N 1
ATOM 665 C CA . SER A 1 92 ? -17.490 -7.772 28.868 1.00 95.44 92 SER A CA 1
ATOM 666 C C . SER A 1 92 ? -17.909 -6.719 29.894 1.00 95.44 92 SER A C 1
ATOM 668 O O . SER A 1 92 ? -18.893 -6.917 30.597 1.00 95.44 92 SER A O 1
ATOM 670 N N . ILE A 1 93 ? -17.212 -5.577 29.949 1.00 95.94 93 ILE A N 1
ATOM 671 C CA . ILE A 1 93 ? -17.542 -4.489 30.888 1.00 95.94 93 ILE A CA 1
ATOM 672 C C . ILE A 1 93 ? -18.947 -3.946 30.596 1.00 95.94 93 ILE A C 1
ATOM 674 O O . ILE A 1 93 ? -19.730 -3.698 31.508 1.00 95.94 93 ILE A O 1
ATOM 678 N N . ALA A 1 94 ? -19.281 -3.785 29.315 1.00 96.38 94 ALA A N 1
ATOM 679 C CA . ALA A 1 94 ? -20.583 -3.308 28.875 1.00 96.38 94 ALA A CA 1
ATOM 680 C C . ALA A 1 94 ? -21.722 -4.287 29.205 1.00 96.38 94 ALA A C 1
ATOM 682 O O . ALA A 1 94 ? -22.837 -3.844 29.457 1.00 96.38 94 ALA A O 1
ATOM 683 N N . ALA A 1 95 ? -21.466 -5.598 29.215 1.00 96.06 95 ALA A N 1
ATOM 684 C CA . ALA A 1 95 ? -22.460 -6.595 29.608 1.00 96.06 95 ALA A CA 1
ATOM 685 C C . ALA A 1 95 ? -22.771 -6.542 31.114 1.00 96.06 95 ALA A C 1
ATOM 687 O O . ALA A 1 95 ? -23.933 -6.671 31.498 1.00 96.06 95 ALA A O 1
ATOM 688 N N . ASP A 1 96 ? -21.754 -6.300 31.948 1.00 97.62 96 ASP A N 1
ATOM 689 C CA . ASP A 1 96 ? -21.908 -6.166 33.403 1.00 97.62 96 ASP A CA 1
ATOM 690 C C . ASP A 1 96 ? -22.488 -4.796 33.805 1.00 97.62 96 ASP A C 1
ATOM 692 O O . ASP A 1 96 ? -23.199 -4.673 34.807 1.00 97.62 96 ASP A O 1
ATOM 696 N N . HIS A 1 97 ? -22.213 -3.760 33.005 1.00 97.50 97 HIS A N 1
ATOM 697 C CA . HIS A 1 97 ? -22.587 -2.369 33.272 1.00 97.50 97 HIS A CA 1
ATOM 698 C C . HIS A 1 97 ? -23.208 -1.679 32.038 1.00 97.50 97 HIS A C 1
ATOM 700 O O . HIS A 1 97 ? -22.682 -0.671 31.553 1.00 97.50 97 HIS A O 1
ATOM 706 N N . PRO A 1 98 ? -24.346 -2.174 31.516 1.00 96.75 98 PRO A N 1
ATOM 707 C CA . PRO A 1 98 ? -24.896 -1.726 30.231 1.00 96.75 98 PRO A CA 1
ATOM 708 C C . PRO A 1 98 ? -25.386 -0.278 30.237 1.00 96.75 98 PRO A C 1
ATOM 710 O O . PRO A 1 98 ? -25.341 0.389 29.200 1.00 96.75 98 PRO A O 1
ATOM 713 N N . ASP A 1 99 ? -25.809 0.219 31.399 1.00 97.88 99 ASP A N 1
ATOM 714 C CA . ASP A 1 99 ? -26.356 1.566 31.577 1.00 97.88 99 ASP A CA 1
ATOM 715 C C . ASP A 1 99 ? -25.306 2.602 32.014 1.00 97.88 99 ASP A C 1
ATOM 717 O O . ASP A 1 99 ? -25.635 3.783 32.154 1.00 97.88 99 ASP A O 1
ATOM 721 N N . ALA A 1 100 ? -24.044 2.185 32.203 1.00 97.62 100 ALA A N 1
ATOM 722 C CA . ALA A 1 100 ? -22.940 3.077 32.559 1.00 97.62 100 ALA A CA 1
ATOM 723 C C . ALA A 1 100 ? -22.813 4.215 31.538 1.00 97.62 100 ALA A C 1
ATOM 725 O O . ALA A 1 100 ? -22.904 3.996 30.322 1.00 97.62 100 ALA A O 1
ATOM 726 N N . ARG A 1 101 ? -22.644 5.453 32.016 1.00 96.62 101 ARG A N 1
ATOM 727 C CA . ARG A 1 101 ? -22.759 6.639 31.155 1.00 96.62 101 ARG A CA 1
ATOM 728 C C . ARG A 1 101 ? -21.986 7.845 31.677 1.00 96.62 101 ARG A C 1
ATOM 730 O O . ARG A 1 101 ? -22.032 8.179 32.855 1.00 96.62 101 ARG A O 1
ATOM 737 N N . GLY A 1 102 ? -21.403 8.584 30.733 1.00 90.94 102 GLY A N 1
ATOM 738 C CA . GLY A 1 102 ? -20.741 9.860 30.984 1.00 90.94 102 GLY A CA 1
ATOM 739 C C . GLY A 1 102 ? -19.326 9.698 31.538 1.00 90.94 102 GLY A C 1
ATOM 740 O O . GLY A 1 102 ? -18.993 8.711 32.182 1.00 90.94 102 GLY A O 1
ATOM 741 N N . ALA A 1 103 ? -18.477 10.695 31.292 1.00 91.69 103 ALA A N 1
ATOM 742 C CA . ALA A 1 103 ? -17.040 10.635 31.589 1.00 91.69 103 ALA A CA 1
ATOM 743 C C . ALA A 1 103 ? -16.665 10.419 33.073 1.00 91.69 103 ALA A C 1
ATOM 745 O O . ALA A 1 103 ? -15.514 10.100 33.371 1.00 91.69 103 ALA A O 1
ATOM 746 N N . GLY A 1 104 ? -17.598 10.641 34.003 1.00 94.00 104 GLY A N 1
ATOM 747 C CA . GLY A 1 104 ? -17.383 10.436 35.438 1.00 94.00 104 GLY A CA 1
ATOM 748 C C . GLY A 1 104 ? -17.633 9.003 35.916 1.00 94.00 104 GLY A C 1
ATOM 749 O O . GLY A 1 104 ? -17.264 8.683 37.042 1.00 94.00 104 GLY A O 1
ATOM 750 N N . ASP A 1 105 ? -18.256 8.158 35.094 1.00 97.44 105 ASP A N 1
ATOM 751 C CA . ASP A 1 105 ? -18.521 6.762 35.432 1.00 97.44 105 ASP A CA 1
ATOM 752 C C . ASP A 1 105 ? -17.230 5.927 35.288 1.00 97.44 105 ASP A C 1
ATOM 754 O O . ASP A 1 105 ? -16.576 5.992 34.239 1.00 97.44 105 ASP A O 1
ATOM 758 N N . PRO A 1 106 ? -16.829 5.150 36.314 1.00 97.44 106 PRO A N 1
ATOM 759 C CA . PRO A 1 106 ? -15.572 4.402 36.293 1.00 97.44 106 PRO A CA 1
ATOM 760 C C . PRO A 1 106 ? -15.519 3.340 35.184 1.00 97.44 106 PRO A C 1
ATOM 762 O O . PRO A 1 106 ? -14.456 3.112 34.610 1.00 97.44 106 PRO A O 1
ATOM 765 N N . PHE A 1 107 ? -16.648 2.726 34.821 1.00 97.50 107 PHE A N 1
ATOM 766 C CA . PHE A 1 107 ? -16.700 1.720 33.756 1.00 97.50 107 PHE A CA 1
ATOM 767 C C . PHE A 1 107 ? -16.581 2.368 32.378 1.00 97.50 107 PHE A C 1
ATOM 769 O O . PHE A 1 107 ? -15.926 1.831 31.480 1.00 97.50 107 PHE A O 1
ATOM 776 N N . VAL A 1 108 ? -17.152 3.567 32.224 1.00 97.06 108 VAL A N 1
ATOM 777 C CA . VAL A 1 108 ? -16.950 4.388 31.025 1.00 97.06 108 VAL A CA 1
ATOM 778 C C . VAL A 1 108 ? -15.484 4.796 30.895 1.00 97.06 108 VAL A C 1
ATOM 780 O O . VAL A 1 108 ? -14.942 4.709 29.797 1.00 97.06 108 VAL A O 1
ATOM 783 N N . GLN A 1 109 ? -14.810 5.185 31.981 1.00 96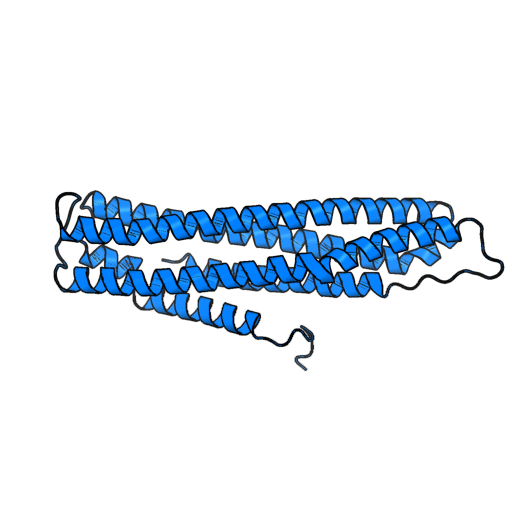.81 109 GLN A N 1
ATOM 784 C CA . GLN A 1 109 ? -13.384 5.537 31.944 1.00 96.81 109 GLN A CA 1
ATOM 785 C C . GLN A 1 109 ? -12.518 4.381 31.437 1.00 96.81 109 GLN A C 1
ATOM 787 O O . GLN A 1 109 ? -11.758 4.574 30.488 1.00 96.81 109 GLN A O 1
ATOM 792 N N . THR A 1 110 ? -12.702 3.171 31.972 1.00 94.50 110 THR A N 1
ATOM 793 C CA . THR A 1 110 ? -11.984 1.983 31.484 1.00 94.50 110 THR A CA 1
ATOM 794 C C . THR A 1 110 ? -12.284 1.702 30.006 1.00 94.50 110 THR A C 1
ATOM 796 O O . THR A 1 110 ? -11.367 1.445 29.226 1.00 94.50 110 THR A O 1
ATOM 799 N N . GLY A 1 111 ? -13.548 1.806 29.577 1.00 93.25 111 GLY A N 1
ATOM 800 C CA . GLY A 1 111 ? -13.919 1.639 28.166 1.00 93.25 111 GLY A CA 1
ATOM 801 C C . GLY A 1 111 ? -13.262 2.670 27.236 1.00 93.25 111 GLY A C 1
ATOM 802 O O . GLY A 1 111 ? -12.809 2.325 26.139 1.00 93.25 111 GLY A O 1
ATOM 803 N N . LEU A 1 112 ? -13.157 3.926 27.681 1.00 93.81 112 LEU A N 1
ATOM 804 C CA . LEU A 1 112 ? -12.488 5.004 26.949 1.00 93.81 112 LEU A CA 1
ATOM 805 C C . LEU A 1 112 ? -10.969 4.790 26.864 1.00 93.81 112 LEU A C 1
ATOM 807 O O . LEU A 1 112 ? -10.390 5.040 25.808 1.00 93.81 112 LEU A O 1
ATOM 811 N N . GLU A 1 113 ? -10.322 4.323 27.934 1.00 93.81 113 GLU A N 1
ATOM 812 C CA . GLU A 1 113 ? -8.884 4.010 27.952 1.00 93.81 113 GLU A CA 1
ATOM 813 C C . GLU A 1 113 ? -8.536 2.878 26.976 1.00 93.81 113 GLU A C 1
ATOM 815 O O . GLU A 1 113 ? -7.618 3.007 26.159 1.00 93.81 113 GLU A O 1
ATOM 820 N N . LEU A 1 114 ? -9.322 1.798 26.999 1.00 93.44 114 LEU A N 1
ATOM 821 C CA . LEU A 1 114 ? -9.177 0.686 26.061 1.00 93.44 114 LEU A CA 1
ATOM 822 C C . LEU A 1 114 ? -9.369 1.158 24.613 1.00 93.44 114 LEU A C 1
ATOM 824 O O . LEU A 1 114 ? -8.531 0.891 23.753 1.00 93.44 114 LEU A O 1
ATOM 828 N N . SER A 1 115 ? -10.421 1.936 24.349 1.00 90.00 115 SER A N 1
ATOM 829 C CA . SER A 1 115 ? -10.701 2.468 23.007 1.00 90.00 115 SER A CA 1
ATOM 830 C C . SER A 1 115 ? -9.628 3.456 22.528 1.00 90.00 115 SER A C 1
ATOM 832 O O . SER A 1 115 ? -9.303 3.488 21.342 1.00 90.00 115 SER A O 1
ATOM 834 N N . GLY A 1 116 ? -9.005 4.211 23.437 1.00 88.44 116 GLY A N 1
ATOM 835 C CA . GLY A 1 116 ? -7.868 5.081 23.121 1.00 88.44 116 GLY A CA 1
ATOM 836 C C . GLY A 1 116 ? -6.652 4.321 22.579 1.00 88.44 116 GLY A C 1
ATOM 837 O O . GLY A 1 116 ? -5.944 4.831 21.712 1.00 88.44 116 GLY A O 1
ATOM 838 N N . SER A 1 117 ? -6.442 3.075 23.011 1.00 88.31 117 SER A N 1
ATOM 839 C CA . SER A 1 117 ? -5.376 2.220 22.467 1.00 88.31 117 SER A CA 1
ATOM 840 C C . SER A 1 117 ? -5.652 1.802 21.012 1.00 88.31 117 SER A C 1
ATOM 842 O O . SER A 1 117 ? -4.718 1.677 20.217 1.00 88.31 117 SER A O 1
ATOM 844 N N . LEU A 1 118 ? -6.926 1.636 20.626 1.00 89.00 118 LEU A N 1
ATOM 845 C CA . LEU A 1 118 ? -7.300 1.383 19.227 1.00 89.00 118 LEU A CA 1
ATOM 846 C C . LEU A 1 118 ? -7.046 2.599 18.344 1.00 89.00 118 LEU A C 1
ATOM 848 O O . LEU A 1 118 ? -6.498 2.450 17.253 1.00 89.00 118 LEU A O 1
ATOM 852 N N . ASP A 1 119 ? -7.394 3.793 18.819 1.00 88.56 119 ASP A N 1
ATOM 853 C CA . ASP A 1 119 ? -7.144 5.034 18.082 1.00 88.56 119 ASP A CA 1
ATOM 854 C C . ASP A 1 119 ? -5.642 5.252 17.826 1.00 88.56 119 ASP A C 1
ATOM 856 O O . ASP A 1 119 ? -5.241 5.594 16.712 1.00 88.56 119 ASP A O 1
ATOM 860 N N . GLN A 1 120 ? -4.783 4.956 18.808 1.00 88.94 120 GLN A N 1
ATOM 861 C CA . GLN A 1 120 ? -3.327 4.985 18.616 1.00 88.94 120 GLN A CA 1
ATOM 862 C C . GLN A 1 120 ? -2.860 3.981 17.550 1.00 88.94 120 GLN A C 1
ATOM 864 O O . GLN A 1 120 ? -2.022 4.315 16.710 1.00 88.94 120 GLN A O 1
ATOM 869 N N . SER A 1 121 ? -3.421 2.767 17.546 1.00 90.50 121 SER A N 1
ATOM 870 C CA . SER A 1 121 ? -3.129 1.750 16.527 1.00 90.50 121 SER A CA 1
ATOM 871 C C . SER A 1 121 ? -3.538 2.204 15.116 1.00 90.50 121 SER A C 1
ATOM 873 O O . SER A 1 121 ? -2.784 1.993 14.161 1.00 90.50 121 SER A O 1
ATOM 875 N N . LEU A 1 122 ? -4.686 2.878 14.977 1.00 91.44 122 LEU A N 1
ATOM 876 C CA . LEU A 1 122 ? -5.160 3.434 13.701 1.00 91.44 122 LEU A CA 1
ATOM 877 C C . LEU A 1 122 ? -4.227 4.530 13.184 1.00 91.44 122 LEU A C 1
ATOM 879 O O . LEU A 1 122 ? -3.783 4.466 12.037 1.00 91.44 122 LEU A O 1
ATOM 883 N N . HIS A 1 123 ? -3.857 5.488 14.036 1.00 90.94 123 HIS A N 1
ATOM 884 C CA . HIS A 1 123 ? -2.909 6.545 13.672 1.00 90.94 123 HIS A CA 1
ATOM 885 C C . HIS A 1 123 ? -1.546 5.986 13.255 1.00 90.94 123 HIS A C 1
ATOM 887 O O . HIS A 1 123 ? -0.997 6.391 12.229 1.00 90.94 123 HIS A O 1
ATOM 893 N N . ALA A 1 124 ? -1.013 5.023 14.013 1.00 91.50 124 ALA A N 1
ATOM 894 C CA . ALA A 1 124 ? 0.249 4.372 13.677 1.00 91.50 124 ALA A CA 1
ATOM 895 C C . ALA A 1 124 ? 0.173 3.628 12.333 1.00 91.50 124 ALA A C 1
ATOM 897 O O . ALA A 1 124 ? 1.132 3.652 11.560 1.00 91.50 124 ALA A O 1
ATOM 898 N N . THR A 1 125 ? -0.966 2.997 12.034 1.00 92.38 125 THR A N 1
ATOM 899 C CA . THR A 1 125 ? -1.204 2.313 10.755 1.00 92.38 125 THR A CA 1
ATOM 900 C C . THR A 1 125 ? -1.215 3.300 9.591 1.00 92.38 125 THR A C 1
ATOM 902 O O . THR A 1 125 ? -0.488 3.097 8.620 1.00 92.38 125 THR A O 1
ATOM 905 N N . VAL A 1 126 ? -1.958 4.404 9.710 1.00 95.25 126 VAL A N 1
ATOM 906 C CA . VAL A 1 126 ? -2.008 5.465 8.689 1.00 95.25 126 VAL A CA 1
ATOM 907 C C . VAL A 1 126 ? -0.616 6.038 8.412 1.00 95.25 126 VAL A C 1
ATOM 909 O O . VAL A 1 126 ? -0.201 6.082 7.257 1.00 95.25 126 VAL A O 1
ATOM 912 N N . ALA A 1 127 ? 0.145 6.393 9.452 1.00 95.62 127 ALA A N 1
ATOM 913 C CA . ALA A 1 127 ? 1.488 6.959 9.294 1.00 95.62 127 ALA A CA 1
ATOM 914 C C . ALA A 1 127 ? 2.464 5.997 8.584 1.00 95.62 127 ALA A C 1
ATOM 916 O O . ALA A 1 127 ? 3.302 6.406 7.775 1.00 95.62 127 ALA A O 1
ATOM 917 N N . ARG A 1 128 ? 2.351 4.691 8.856 1.00 94.94 128 ARG A N 1
ATOM 918 C CA . ARG A 1 128 ? 3.159 3.673 8.170 1.00 94.94 128 ARG A CA 1
ATOM 919 C C . ARG A 1 128 ? 2.763 3.530 6.703 1.00 94.94 128 ARG A C 1
ATOM 921 O O . ARG A 1 128 ? 3.646 3.473 5.854 1.00 94.94 128 ARG A O 1
ATOM 928 N N . LEU A 1 129 ? 1.469 3.541 6.384 1.00 95.31 129 LEU A N 1
ATOM 929 C CA . LEU A 1 129 ? 1.002 3.518 4.994 1.00 95.31 129 LEU A CA 1
ATOM 930 C C . LEU A 1 129 ? 1.461 4.757 4.211 1.00 95.31 129 LEU A C 1
ATOM 932 O O . LEU A 1 129 ? 1.887 4.628 3.067 1.00 95.31 129 LEU A O 1
ATOM 936 N N . GLU A 1 130 ? 1.450 5.939 4.828 1.00 97.31 130 GLU A N 1
ATOM 937 C CA . GLU A 1 130 ? 1.988 7.171 4.229 1.00 97.31 130 GLU A CA 1
ATOM 938 C C . GLU A 1 130 ? 3.491 7.076 3.959 1.00 97.31 130 GLU A C 1
ATOM 940 O O . GLU A 1 130 ? 3.963 7.492 2.901 1.00 97.31 130 GLU A O 1
ATOM 945 N N . THR A 1 131 ? 4.242 6.467 4.880 1.00 96.50 131 THR A N 1
ATOM 946 C CA . THR A 1 131 ? 5.672 6.200 4.679 1.00 96.50 131 THR A CA 1
ATOM 947 C C . THR A 1 131 ? 5.888 5.304 3.457 1.00 96.50 131 THR A C 1
ATOM 949 O O . THR A 1 131 ? 6.752 5.587 2.631 1.00 96.50 131 THR A O 1
ATOM 952 N N . ARG A 1 132 ? 5.071 4.255 3.289 1.00 95.12 132 ARG A N 1
ATOM 953 C CA . ARG A 1 132 ? 5.145 3.356 2.125 1.00 95.12 132 ARG A CA 1
ATOM 954 C C . ARG A 1 132 ? 4.730 4.048 0.831 1.00 95.12 132 ARG A C 1
ATOM 956 O O . ARG A 1 132 ? 5.391 3.862 -0.185 1.00 95.12 132 ARG A O 1
ATOM 963 N N . LEU A 1 133 ? 3.710 4.904 0.877 1.00 97.50 133 LEU A N 1
ATOM 964 C CA . LEU A 1 133 ? 3.318 5.737 -0.259 1.00 97.50 133 LEU A CA 1
ATOM 965 C C . LEU A 1 133 ? 4.489 6.607 -0.732 1.00 97.50 133 LEU A C 1
ATOM 967 O O . LEU A 1 133 ? 4.753 6.673 -1.932 1.00 97.50 133 LEU A O 1
ATOM 971 N N . ALA A 1 134 ? 5.219 7.226 0.198 1.00 97.88 134 ALA A N 1
ATOM 972 C CA . ALA A 1 134 ? 6.408 8.009 -0.123 1.00 97.88 134 ALA A CA 1
ATOM 973 C C . ALA A 1 134 ? 7.530 7.143 -0.724 1.00 97.88 134 ALA A C 1
ATOM 975 O O . ALA A 1 134 ? 8.140 7.549 -1.710 1.00 97.88 134 ALA A O 1
ATOM 976 N N . THR A 1 135 ? 7.763 5.936 -0.190 1.00 97.75 135 THR A N 1
ATOM 977 C CA . THR A 1 135 ? 8.746 4.985 -0.741 1.00 97.75 135 THR A CA 1
ATOM 978 C C . THR A 1 135 ? 8.443 4.625 -2.198 1.00 97.75 135 THR A C 1
ATOM 980 O O . THR A 1 135 ? 9.325 4.747 -3.046 1.00 97.75 135 THR A O 1
ATOM 983 N N . ILE A 1 136 ? 7.202 4.229 -2.505 1.00 98.06 136 ILE A N 1
ATOM 984 C CA . ILE A 1 136 ? 6.800 3.866 -3.875 1.00 98.06 136 ILE A CA 1
ATOM 985 C C . ILE A 1 136 ? 6.885 5.088 -4.796 1.00 98.06 136 ILE A C 1
ATOM 987 O O . ILE A 1 136 ? 7.350 4.967 -5.924 1.00 98.06 136 ILE A O 1
ATOM 991 N N . THR A 1 137 ? 6.489 6.271 -4.310 1.00 98.56 137 THR A N 1
ATOM 992 C CA . THR A 1 137 ? 6.554 7.517 -5.092 1.00 98.56 137 THR A CA 1
ATOM 993 C C . THR A 1 137 ? 7.993 7.824 -5.507 1.00 98.56 137 THR A C 1
ATOM 995 O O . THR A 1 137 ? 8.261 7.992 -6.691 1.00 98.56 137 THR A O 1
ATOM 998 N N . ALA A 1 138 ? 8.936 7.811 -4.561 1.00 98.50 138 ALA A N 1
ATOM 999 C CA . ALA A 1 138 ? 10.344 8.095 -4.845 1.00 98.50 138 ALA A CA 1
ATOM 1000 C C . ALA A 1 138 ? 10.978 7.064 -5.800 1.00 98.50 138 ALA A C 1
ATOM 1002 O O . ALA A 1 138 ? 11.769 7.410 -6.685 1.00 98.50 138 ALA A O 1
ATOM 1003 N N . TRP A 1 139 ? 10.618 5.787 -5.644 1.00 98.62 139 TRP A N 1
ATOM 1004 C CA . TRP A 1 139 ? 11.050 4.739 -6.567 1.00 98.62 139 TRP A CA 1
ATOM 1005 C C . TRP A 1 139 ? 10.474 4.944 -7.978 1.00 98.62 139 TRP A C 1
ATOM 1007 O O . TRP A 1 139 ? 11.221 4.854 -8.955 1.00 98.62 139 TRP A O 1
ATOM 1017 N N . GLY A 1 140 ? 9.184 5.277 -8.083 1.00 98.56 140 GLY A N 1
ATOM 1018 C CA . GLY A 1 140 ? 8.492 5.542 -9.345 1.00 98.56 140 GLY A CA 1
ATOM 1019 C C . GLY A 1 140 ? 9.035 6.769 -10.081 1.00 98.56 140 GLY A C 1
ATOM 1020 O O . GLY A 1 140 ? 9.265 6.706 -11.284 1.00 98.56 140 GLY A O 1
ATOM 1021 N N . GLU A 1 141 ? 9.347 7.852 -9.365 1.00 98.69 141 GLU A N 1
ATOM 1022 C CA . GLU A 1 141 ? 10.006 9.042 -9.930 1.00 98.69 141 GLU A CA 1
ATOM 1023 C C . GLU A 1 141 ? 11.376 8.698 -10.531 1.00 98.69 141 GLU A C 1
ATOM 1025 O O . GLU A 1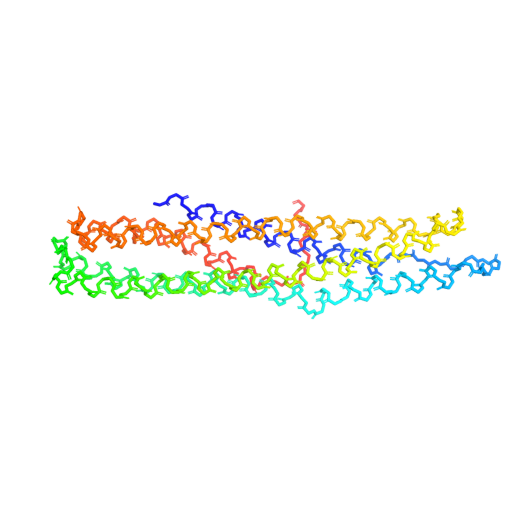 141 ? 11.732 9.153 -11.621 1.00 98.69 141 GLU A O 1
ATOM 1030 N N . THR A 1 142 ? 12.138 7.834 -9.854 1.00 98.69 142 THR A N 1
ATOM 1031 C CA . THR A 1 142 ? 13.416 7.349 -10.384 1.00 98.69 142 THR A CA 1
ATOM 1032 C C . THR A 1 142 ? 13.197 6.492 -11.630 1.00 98.69 142 THR A C 1
ATOM 1034 O O . THR A 1 142 ? 13.907 6.672 -12.619 1.00 98.69 142 THR A O 1
ATOM 1037 N N . MET A 1 143 ? 12.197 5.605 -11.627 1.00 98.62 143 MET A N 1
ATOM 1038 C CA . MET A 1 143 ? 11.833 4.794 -12.792 1.00 98.62 143 MET A CA 1
ATOM 1039 C C . MET A 1 143 ? 11.415 5.663 -13.988 1.00 98.62 143 MET A C 1
ATOM 1041 O O . MET A 1 143 ? 11.854 5.418 -15.111 1.00 98.62 143 MET A O 1
ATOM 1045 N N . GLN A 1 144 ? 10.664 6.738 -13.748 1.00 98.69 144 GLN A N 1
ATOM 1046 C CA . GLN A 1 144 ? 10.276 7.709 -14.772 1.00 98.69 144 GLN A CA 1
ATOM 1047 C C . GLN A 1 144 ? 11.496 8.420 -15.371 1.00 98.69 144 GLN A C 1
ATOM 1049 O O . GLN A 1 144 ? 11.577 8.596 -16.587 1.00 98.69 144 GLN A O 1
ATOM 1054 N N . ALA A 1 145 ? 12.481 8.783 -14.545 1.00 98.75 145 ALA A N 1
ATOM 1055 C CA . ALA A 1 145 ? 13.735 9.350 -15.033 1.00 98.75 145 ALA A CA 1
ATOM 1056 C C . ALA A 1 145 ? 14.532 8.349 -15.893 1.00 98.75 145 ALA A C 1
ATOM 1058 O O . ALA A 1 145 ? 15.159 8.751 -16.876 1.00 98.75 145 ALA A O 1
ATOM 1059 N N . ARG A 1 146 ? 14.493 7.046 -15.568 1.00 98.56 146 ARG A N 1
ATOM 1060 C CA . ARG A 1 146 ? 15.125 5.998 -16.393 1.00 98.56 146 ARG A CA 1
ATOM 1061 C C . ARG A 1 146 ? 14.402 5.789 -17.723 1.00 98.56 146 ARG A C 1
ATOM 1063 O O . ARG A 1 146 ? 15.074 5.709 -18.746 1.00 98.56 146 ARG A O 1
ATOM 1070 N N . ASP A 1 147 ? 13.068 5.778 -17.736 1.00 98.31 147 ASP A N 1
ATOM 1071 C CA . ASP A 1 147 ? 12.276 5.737 -18.978 1.00 98.31 147 ASP A CA 1
ATOM 1072 C C . ASP A 1 147 ? 12.567 6.955 -19.870 1.00 98.31 147 ASP A C 1
ATOM 1074 O O . ASP A 1 147 ? 12.786 6.806 -21.071 1.00 98.31 147 ASP A O 1
ATOM 1078 N N . ALA A 1 148 ? 12.668 8.156 -19.292 1.00 98.62 148 ALA A N 1
ATOM 1079 C CA . ALA A 1 148 ? 13.012 9.362 -20.043 1.00 98.62 148 ALA A CA 1
ATOM 1080 C C . ALA A 1 148 ? 14.409 9.279 -20.688 1.00 98.62 148 ALA A C 1
ATOM 1082 O O . ALA A 1 148 ? 14.570 9.657 -21.849 1.00 98.62 148 ALA A O 1
ATOM 1083 N N . ALA A 1 149 ? 15.407 8.753 -19.969 1.00 98.56 149 ALA A N 1
ATOM 1084 C CA . ALA A 1 149 ? 16.745 8.526 -20.517 1.00 98.56 149 ALA A CA 1
ATOM 1085 C C . ALA A 1 149 ? 16.735 7.476 -21.642 1.00 98.56 149 ALA A C 1
ATOM 1087 O O . ALA A 1 149 ? 17.352 7.687 -22.685 1.00 98.56 149 ALA A O 1
ATOM 1088 N N . LEU A 1 150 ? 15.979 6.386 -21.469 1.00 98.44 150 LEU A N 1
ATOM 1089 C CA . LEU A 1 150 ? 15.801 5.355 -22.493 1.00 98.44 150 LEU A CA 1
ATOM 1090 C C . LEU A 1 150 ? 15.142 5.919 -23.761 1.00 98.44 150 LEU A C 1
ATOM 1092 O O . LEU A 1 150 ? 15.582 5.618 -24.869 1.00 98.44 150 LEU A O 1
ATOM 1096 N N . ARG A 1 151 ? 14.123 6.777 -23.618 1.00 98.38 151 ARG A N 1
ATOM 1097 C CA . ARG A 1 151 ? 13.495 7.485 -24.749 1.00 98.38 151 ARG A CA 1
ATOM 1098 C C . ARG A 1 151 ? 14.471 8.411 -25.460 1.00 98.38 151 ARG A C 1
ATOM 1100 O O . ARG A 1 151 ? 14.490 8.418 -26.685 1.00 98.38 151 ARG A O 1
ATOM 1107 N N . ALA A 1 152 ? 15.279 9.159 -24.710 1.00 98.38 152 ALA A N 1
ATOM 1108 C CA . ALA A 1 152 ? 16.265 10.065 -25.288 1.00 98.38 152 ALA A CA 1
ATOM 1109 C C . ALA A 1 152 ? 17.298 9.310 -26.142 1.00 98.38 152 ALA A C 1
ATOM 1111 O O . ALA A 1 152 ? 17.537 9.711 -27.277 1.00 98.38 152 ALA A O 1
ATOM 1112 N N . ALA A 1 153 ? 17.829 8.188 -25.641 1.00 97.88 153 ALA A N 1
ATOM 1113 C CA . ALA A 1 153 ? 18.736 7.326 -26.405 1.00 97.88 153 ALA A CA 1
ATOM 1114 C C . ALA A 1 153 ? 18.042 6.696 -27.630 1.00 97.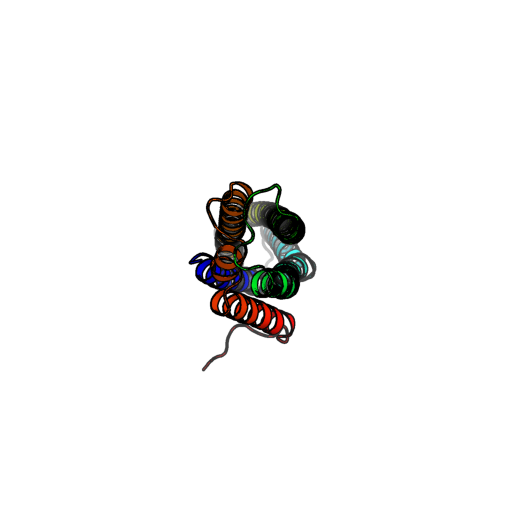88 153 ALA A C 1
ATOM 1116 O O . ALA A 1 153 ? 18.607 6.611 -28.718 1.00 97.88 153 ALA A O 1
ATOM 1117 N N . ALA A 1 154 ? 16.776 6.294 -27.489 1.00 97.69 154 ALA A N 1
ATOM 1118 C CA . ALA A 1 154 ? 15.989 5.749 -28.592 1.00 97.69 154 ALA A CA 1
ATOM 1119 C C . ALA A 1 154 ? 15.710 6.780 -29.705 1.00 97.69 154 ALA A C 1
ATOM 1121 O O . ALA A 1 154 ? 15.612 6.407 -30.873 1.00 97.69 154 ALA A O 1
ATOM 1122 N N . ASP A 1 155 ? 15.581 8.065 -29.372 1.00 97.50 155 ASP A N 1
ATOM 1123 C CA . ASP A 1 155 ? 15.285 9.135 -30.332 1.00 97.50 155 ASP A CA 1
ATOM 1124 C C . ASP A 1 155 ? 16.515 9.605 -31.139 1.00 97.50 155 ASP A C 1
ATOM 1126 O O . ASP A 1 155 ? 16.364 10.407 -32.064 1.00 97.50 155 ASP A O 1
ATOM 1130 N N . GLU A 1 156 ? 17.714 9.070 -30.875 1.00 94.75 156 GLU A N 1
ATOM 1131 C CA . GLU A 1 156 ? 18.922 9.355 -31.665 1.00 94.75 156 GLU A CA 1
ATOM 1132 C C . GLU A 1 156 ? 18.796 8.933 -33.135 1.00 94.75 156 GLU A C 1
ATOM 1134 O O . GLU A 1 156 ? 19.375 9.564 -34.025 1.00 94.75 156 GLU A O 1
ATOM 1139 N N . SER A 1 157 ? 18.048 7.859 -33.417 1.00 95.94 157 SER A N 1
ATOM 1140 C CA . SER A 1 157 ? 17.802 7.400 -34.786 1.00 95.94 157 SER A CA 1
ATOM 1141 C C . SER A 1 157 ? 16.539 6.535 -34.911 1.00 95.94 157 SER A C 1
ATOM 1143 O O . SER A 1 157 ? 16.105 5.922 -33.935 1.00 95.94 157 SER A O 1
ATOM 1145 N N . PRO A 1 158 ? 15.958 6.401 -36.121 1.00 96.38 158 PRO A N 1
ATOM 1146 C CA . PRO A 1 158 ? 14.839 5.486 -36.356 1.00 96.38 158 PRO A CA 1
ATOM 1147 C C . PRO A 1 158 ? 15.149 4.023 -36.002 1.00 96.38 158 PRO A C 1
ATOM 1149 O O . PRO A 1 158 ? 14.270 3.320 -35.503 1.00 96.38 158 PRO A O 1
ATOM 1152 N N . ASP A 1 159 ? 16.389 3.578 -36.223 1.00 95.81 159 ASP A N 1
ATOM 1153 C CA . ASP A 1 159 ? 16.817 2.207 -35.927 1.00 95.81 159 ASP A CA 1
ATOM 1154 C C . ASP A 1 159 ? 16.920 1.965 -34.414 1.00 95.81 159 ASP A C 1
ATOM 1156 O O . ASP A 1 159 ? 16.431 0.945 -33.925 1.00 95.81 159 ASP A O 1
ATOM 1160 N N . ALA A 1 160 ? 17.473 2.927 -33.662 1.00 97.12 160 ALA A N 1
ATOM 1161 C CA . ALA A 1 160 ? 17.501 2.884 -32.197 1.00 97.12 160 ALA A CA 1
ATOM 1162 C C . ALA A 1 160 ? 16.078 2.836 -31.625 1.00 97.12 160 ALA A C 1
ATOM 1164 O O . ALA A 1 160 ? 15.765 2.002 -30.775 1.00 97.12 160 ALA A O 1
ATOM 1165 N N . LYS A 1 161 ? 15.176 3.664 -32.164 1.00 96.81 161 LYS A N 1
ATOM 1166 C CA . LYS A 1 161 ? 13.764 3.690 -31.773 1.00 96.81 161 LYS A CA 1
ATOM 1167 C C . LYS A 1 161 ? 13.056 2.362 -32.017 1.00 96.81 161 LYS A C 1
ATOM 1169 O O . LYS A 1 161 ? 12.295 1.906 -31.164 1.00 96.81 161 LYS A O 1
ATOM 1174 N N . ALA A 1 162 ? 13.303 1.739 -33.168 1.00 96.38 162 ALA A N 1
ATOM 1175 C CA . ALA A 1 162 ? 12.749 0.430 -33.490 1.00 96.38 162 ALA A CA 1
ATOM 1176 C C . ALA A 1 162 ? 13.284 -0.659 -32.545 1.00 96.38 162 ALA A C 1
ATOM 1178 O O . ALA A 1 162 ? 12.506 -1.483 -32.066 1.00 96.38 162 ALA A O 1
ATOM 1179 N N . ALA A 1 163 ? 14.584 -0.634 -32.233 1.00 96.56 163 ALA A N 1
ATOM 1180 C CA . ALA A 1 163 ? 15.212 -1.578 -31.311 1.00 96.56 163 ALA A CA 1
ATOM 1181 C C . ALA A 1 163 ? 14.713 -1.417 -29.862 1.00 96.56 163 ALA A C 1
ATOM 1183 O O . ALA A 1 163 ? 14.478 -2.411 -29.180 1.00 96.56 163 ALA A O 1
ATOM 1184 N N . ALA A 1 164 ? 14.497 -0.179 -29.407 1.00 97.56 164 ALA A N 1
ATOM 1185 C CA . ALA A 1 164 ? 14.058 0.141 -28.048 1.00 97.56 164 ALA A CA 1
ATOM 1186 C C . ALA A 1 164 ? 12.567 -0.129 -27.782 1.00 97.56 164 ALA A C 1
ATOM 1188 O O . ALA A 1 164 ? 12.143 -0.137 -26.625 1.00 97.56 164 ALA A O 1
ATOM 1189 N N . ALA A 1 165 ? 11.751 -0.320 -28.824 1.00 97.81 165 ALA A N 1
ATOM 1190 C CA . ALA A 1 165 ? 10.293 -0.377 -28.703 1.00 97.81 165 ALA A CA 1
ATOM 1191 C C . ALA A 1 165 ? 9.772 -1.387 -27.651 1.00 97.81 165 ALA A C 1
ATOM 1193 O O . ALA A 1 165 ? 8.892 -1.002 -26.877 1.00 97.81 165 ALA A O 1
ATOM 1194 N N . PRO A 1 166 ? 10.303 -2.626 -27.540 1.00 97.62 166 PRO A N 1
ATOM 1195 C CA . PRO A 1 166 ? 9.874 -3.564 -26.500 1.00 97.62 166 PRO A CA 1
ATOM 1196 C C . PRO A 1 166 ? 10.177 -3.063 -25.083 1.00 97.62 166 PRO A C 1
ATOM 1198 O O . PRO A 1 166 ? 9.333 -3.168 -24.196 1.00 97.62 166 PRO A O 1
ATOM 1201 N N . ALA A 1 167 ? 11.361 -2.483 -24.874 1.00 97.88 167 ALA A N 1
ATOM 1202 C CA . ALA A 1 167 ? 11.773 -1.959 -23.578 1.00 97.88 167 ALA A CA 1
ATOM 1203 C C . ALA A 1 167 ? 10.964 -0.722 -23.167 1.00 97.88 167 ALA A C 1
ATOM 1205 O O . ALA A 1 167 ? 10.532 -0.625 -22.022 1.00 97.88 167 ALA A O 1
ATOM 1206 N N . LEU A 1 168 ? 10.695 0.186 -24.109 1.00 98.19 168 LEU A N 1
ATOM 1207 C CA . LEU A 1 168 ? 9.848 1.360 -23.881 1.00 98.19 168 LEU A CA 1
ATOM 1208 C C . LEU A 1 168 ? 8.401 0.979 -23.551 1.00 98.19 168 LEU A C 1
ATOM 1210 O O . LEU A 1 168 ? 7.762 1.639 -22.733 1.00 98.19 168 LEU A O 1
ATOM 1214 N N . ALA A 1 169 ? 7.877 -0.079 -24.175 1.00 98.44 169 ALA A N 1
ATOM 1215 C CA . ALA A 1 169 ? 6.559 -0.606 -23.840 1.00 98.44 169 ALA A CA 1
ATOM 1216 C C . ALA A 1 169 ? 6.538 -1.184 -22.416 1.00 98.44 169 ALA A C 1
ATOM 1218 O O . ALA A 1 169 ? 5.653 -0.836 -21.639 1.00 98.44 169 ALA A O 1
ATOM 1219 N N . ALA A 1 170 ? 7.534 -1.995 -22.050 1.00 98.56 170 ALA A N 1
ATOM 1220 C CA . ALA A 1 170 ? 7.624 -2.580 -20.714 1.00 98.56 170 ALA A CA 1
ATOM 1221 C C . ALA A 1 170 ? 7.824 -1.519 -19.615 1.00 98.56 170 ALA A C 1
ATOM 1223 O O . ALA A 1 170 ? 7.147 -1.555 -18.592 1.00 98.56 170 ALA A O 1
ATOM 1224 N N . ALA A 1 171 ? 8.686 -0.521 -19.839 1.00 98.44 171 ALA A N 1
ATOM 1225 C CA . ALA A 1 171 ? 8.868 0.594 -18.910 1.00 98.44 171 ALA A CA 1
ATOM 1226 C C . ALA A 1 171 ? 7.571 1.400 -18.716 1.00 98.44 171 ALA A C 1
ATOM 1228 O O . ALA A 1 171 ? 7.243 1.780 -17.593 1.00 98.44 171 ALA A O 1
ATOM 1229 N N . ALA A 1 172 ? 6.791 1.602 -19.784 1.00 98.50 172 ALA A N 1
ATOM 1230 C CA . ALA A 1 172 ? 5.486 2.251 -19.688 1.00 98.50 172 ALA A CA 1
ATOM 1231 C C . ALA A 1 172 ? 4.467 1.427 -18.880 1.00 98.50 172 ALA A C 1
ATOM 1233 O O . ALA A 1 172 ? 3.668 2.017 -18.155 1.00 98.50 172 ALA A O 1
ATOM 1234 N N . GLN A 1 173 ? 4.499 0.090 -18.965 1.00 98.62 173 GLN A N 1
ATOM 1235 C CA . GLN A 1 173 ? 3.657 -0.773 -18.126 1.00 98.62 173 GLN A CA 1
ATOM 1236 C C . GLN A 1 173 ? 4.016 -0.628 -16.646 1.00 98.62 173 GLN A C 1
ATOM 1238 O O . GLN A 1 173 ? 3.125 -0.357 -15.847 1.00 98.62 173 GLN A O 1
ATOM 1243 N N . VAL A 1 174 ? 5.313 -0.677 -16.309 1.00 98.75 174 VAL A N 1
ATOM 1244 C CA . VAL A 1 174 ? 5.798 -0.456 -14.934 1.00 98.75 174 VAL A CA 1
ATOM 1245 C C . VAL A 1 174 ? 5.309 0.885 -14.383 1.00 98.75 174 VAL A C 1
ATOM 1247 O O . VAL A 1 174 ? 4.813 0.950 -13.261 1.00 98.75 174 VAL A O 1
ATOM 1250 N N . LEU A 1 175 ? 5.419 1.967 -15.159 1.00 98.75 175 LEU A N 1
ATOM 1251 C CA . LEU A 1 175 ? 4.935 3.284 -14.734 1.00 98.75 175 LEU A CA 1
ATOM 1252 C C . LEU A 1 175 ? 3.411 3.299 -14.538 1.00 98.75 175 LEU A C 1
ATOM 1254 O O . LEU A 1 175 ? 2.933 3.829 -13.538 1.00 98.75 175 LEU A O 1
ATOM 1258 N N . GLY A 1 176 ? 2.658 2.669 -15.442 1.00 98.56 176 GLY A N 1
ATOM 1259 C CA . GLY A 1 176 ? 1.203 2.566 -15.340 1.00 98.56 176 GLY A CA 1
ATOM 1260 C C . GLY A 1 176 ? 0.738 1.813 -14.090 1.00 98.56 176 GLY A C 1
ATOM 1261 O O . GLY A 1 176 ? -0.081 2.333 -13.333 1.00 98.56 176 GLY A O 1
ATOM 1262 N N . SER A 1 177 ? 1.295 0.628 -13.820 1.00 98.44 177 SER A N 1
ATOM 1263 C CA . SER A 1 177 ? 0.963 -0.134 -12.608 1.00 98.44 177 SER A CA 1
ATOM 1264 C C . SER A 1 177 ? 1.424 0.570 -11.330 1.00 98.44 177 SER A C 1
ATOM 1266 O O . SER A 1 177 ? 0.758 0.472 -10.296 1.00 98.44 177 SER A O 1
ATOM 1268 N N . THR A 1 178 ? 2.506 1.352 -11.399 1.00 98.62 178 THR A N 1
ATOM 1269 C CA . THR A 1 178 ? 2.950 2.209 -10.289 1.00 98.62 178 THR A CA 1
ATOM 1270 C C . THR A 1 178 ? 1.929 3.297 -9.970 1.00 98.62 178 THR A C 1
ATOM 1272 O O . THR A 1 178 ? 1.565 3.469 -8.804 1.00 98.62 178 THR A O 1
ATOM 1275 N N . ASP A 1 179 ? 1.425 4.007 -10.981 1.00 98.56 179 ASP A N 1
ATOM 1276 C CA . ASP A 1 179 ? 0.409 5.049 -10.801 1.00 98.56 179 ASP A CA 1
ATOM 1277 C C . ASP A 1 179 ? -0.889 4.483 -10.204 1.00 98.56 179 ASP A C 1
ATOM 1279 O O . ASP A 1 179 ? -1.453 5.061 -9.262 1.00 98.56 179 ASP A O 1
ATOM 1283 N N . ASP A 1 180 ? -1.325 3.319 -10.690 1.00 98.19 180 ASP A N 1
ATOM 1284 C CA . ASP A 1 180 ? -2.498 2.614 -10.169 1.00 98.19 180 ASP A CA 1
ATOM 1285 C C . ASP A 1 180 ? -2.306 2.193 -8.705 1.00 98.19 180 ASP A C 1
ATOM 1287 O O . ASP A 1 180 ? -3.177 2.445 -7.863 1.00 98.19 180 ASP A O 1
ATOM 1291 N N . ALA A 1 181 ? -1.148 1.625 -8.356 1.00 97.62 181 ALA A N 1
ATOM 1292 C CA . ALA A 1 181 ? -0.842 1.248 -6.978 1.00 97.62 181 ALA A CA 1
ATOM 1293 C C . ALA A 1 181 ? -0.787 2.464 -6.044 1.00 97.62 181 ALA A C 1
ATOM 1295 O O . ALA A 1 181 ? -1.330 2.415 -4.939 1.00 97.62 181 ALA A O 1
ATOM 1296 N N . LEU A 1 182 ? -0.185 3.578 -6.477 1.00 98.31 182 LEU A N 1
ATOM 1297 C CA . LEU A 1 182 ? -0.145 4.821 -5.701 1.00 98.31 182 LEU A CA 1
ATOM 1298 C C . LEU A 1 182 ? -1.550 5.380 -5.460 1.00 98.31 182 LEU A C 1
ATOM 1300 O O . LEU A 1 182 ? -1.846 5.870 -4.367 1.00 98.31 182 LEU A O 1
ATOM 1304 N N . LYS A 1 183 ? -2.433 5.320 -6.460 1.00 98.38 183 LYS A N 1
ATOM 1305 C CA . LYS A 1 183 ? -3.836 5.715 -6.308 1.00 98.38 183 LYS A CA 1
ATOM 1306 C C . LYS A 1 183 ? -4.553 4.827 -5.289 1.00 98.38 183 LYS A C 1
ATOM 1308 O O . LYS A 1 183 ? -5.159 5.350 -4.354 1.00 98.38 183 LYS A O 1
ATOM 1313 N N . LEU A 1 184 ? -4.446 3.509 -5.430 1.00 97.19 184 LEU A N 1
ATOM 1314 C CA . LEU A 1 184 ? -5.122 2.553 -4.552 1.00 97.19 184 LEU A CA 1
ATOM 1315 C C . LEU A 1 184 ? -4.596 2.613 -3.114 1.00 97.19 184 LEU A C 1
ATOM 1317 O O . LEU A 1 184 ? -5.385 2.587 -2.171 1.00 97.19 184 LEU A O 1
ATOM 1321 N N . LEU A 1 185 ? -3.291 2.822 -2.927 1.00 96.44 185 LEU A N 1
ATOM 1322 C CA . LEU A 1 185 ? -2.708 3.020 -1.603 1.00 96.44 185 LEU A CA 1
ATOM 1323 C C . LEU A 1 185 ? -3.217 4.309 -0.935 1.00 96.44 185 LEU A C 1
ATOM 1325 O O . LEU A 1 185 ? -3.483 4.314 0.267 1.00 96.44 185 LEU A O 1
ATOM 1329 N N . ARG A 1 186 ? -3.424 5.396 -1.692 1.00 98.00 186 ARG A N 1
ATOM 1330 C CA . ARG A 1 186 ? -4.077 6.611 -1.166 1.00 98.00 186 ARG A CA 1
ATOM 1331 C C . ARG A 1 186 ? -5.524 6.339 -0.758 1.00 98.00 186 ARG A C 1
ATOM 1333 O O . ARG A 1 186 ? -5.950 6.799 0.300 1.00 98.00 186 ARG A O 1
ATOM 1340 N N . GLU A 1 187 ? -6.273 5.575 -1.550 1.00 96.44 187 GLU A N 1
ATOM 1341 C CA . GLU A 1 187 ? -7.642 5.170 -1.201 1.00 96.44 187 GLU A CA 1
ATOM 1342 C C . GLU A 1 187 ? -7.680 4.287 0.055 1.00 96.44 187 GLU A C 1
ATOM 1344 O O . GLU A 1 187 ? -8.563 4.453 0.900 1.00 96.44 187 GLU A O 1
ATOM 1349 N N . LEU A 1 188 ? -6.700 3.396 0.218 1.00 93.88 188 LEU A N 1
ATOM 1350 C CA . LEU A 1 188 ? -6.524 2.593 1.424 1.00 93.88 188 LEU A CA 1
ATOM 1351 C C . LEU A 1 188 ? -6.237 3.470 2.651 1.00 93.88 188 LEU A C 1
ATOM 1353 O O . LEU A 1 188 ? -6.878 3.295 3.686 1.00 93.88 188 LEU A O 1
ATOM 1357 N N . ILE A 1 189 ? -5.332 4.447 2.537 1.00 96.12 189 ILE A N 1
ATOM 1358 C CA . ILE A 1 189 ? -5.047 5.420 3.606 1.00 96.12 189 ILE A CA 1
ATOM 1359 C C . ILE A 1 189 ? -6.319 6.171 4.016 1.00 96.12 189 ILE A C 1
ATOM 1361 O O . ILE A 1 189 ? -6.588 6.325 5.207 1.00 96.12 189 ILE A O 1
ATOM 1365 N N . VAL A 1 190 ? -7.127 6.609 3.046 1.00 95.56 190 VAL A N 1
ATOM 1366 C CA . VAL A 1 190 ? -8.411 7.271 3.321 1.00 95.56 190 VAL A CA 1
ATOM 1367 C C . VAL A 1 190 ? -9.363 6.340 4.072 1.00 95.56 190 VAL A C 1
ATOM 1369 O O . VAL A 1 190 ? -9.937 6.761 5.072 1.00 95.56 190 VAL A O 1
ATOM 1372 N N . ALA A 1 191 ? -9.483 5.073 3.666 1.00 92.50 191 ALA A N 1
ATOM 1373 C CA . ALA A 1 191 ? -10.340 4.106 4.358 1.00 92.50 191 ALA A CA 1
ATOM 1374 C C . ALA A 1 191 ? -9.919 3.890 5.828 1.00 92.50 191 ALA A C 1
ATOM 1376 O O . ALA A 1 191 ? -10.771 3.824 6.714 1.00 92.50 191 ALA A O 1
ATOM 1377 N N . TRP A 1 192 ? -8.613 3.837 6.109 1.00 93.25 192 TRP A N 1
ATOM 1378 C CA . TRP A 1 192 ? -8.099 3.765 7.482 1.00 93.25 192 TRP A CA 1
ATOM 1379 C C . TRP A 1 192 ? -8.376 5.033 8.298 1.00 93.25 192 TRP A C 1
ATOM 1381 O O . TRP A 1 192 ? -8.687 4.941 9.486 1.00 93.25 192 TRP A O 1
ATOM 1391 N N . ARG A 1 193 ? -8.285 6.216 7.679 1.00 94.12 193 ARG A N 1
ATOM 1392 C CA . ARG A 1 193 ? -8.608 7.489 8.341 1.00 94.12 193 ARG A CA 1
ATOM 1393 C C . ARG A 1 193 ? -10.089 7.582 8.696 1.00 94.12 193 ARG A C 1
ATOM 1395 O O . ARG A 1 193 ? -10.393 7.895 9.839 1.00 94.12 193 ARG A O 1
ATOM 1402 N N . GLU A 1 194 ? -10.978 7.223 7.772 1.00 91.69 194 GLU A N 1
ATOM 1403 C CA . GLU A 1 194 ? -12.430 7.201 8.004 1.00 91.69 194 GLU A CA 1
ATOM 1404 C C . GLU A 1 194 ? -12.822 6.248 9.138 1.00 91.69 194 GLU A C 1
ATOM 1406 O O . GLU A 1 194 ? -13.687 6.563 9.953 1.00 91.69 194 GLU A O 1
ATOM 1411 N N . LEU A 1 195 ? -12.160 5.092 9.226 1.00 89.19 195 LEU A N 1
ATOM 1412 C CA . LEU A 1 195 ? -12.316 4.171 10.348 1.00 89.19 195 LEU A CA 1
ATOM 1413 C C . LEU A 1 195 ? -11.860 4.804 11.678 1.00 89.19 195 LEU A C 1
ATOM 1415 O O . LEU A 1 195 ? -12.535 4.649 12.696 1.00 89.19 195 LEU A O 1
ATOM 1419 N N . GLY A 1 196 ? -10.738 5.528 11.667 1.00 91.00 196 GLY A N 1
ATOM 1420 C CA . GLY A 1 196 ? -10.256 6.310 12.810 1.00 91.00 196 GLY A CA 1
ATOM 1421 C C . GLY A 1 196 ? -11.227 7.403 13.244 1.00 91.00 196 GLY A C 1
ATOM 1422 O O . GLY A 1 196 ? -11.522 7.516 14.432 1.00 91.00 196 GLY A O 1
ATOM 1423 N N . ASP A 1 197 ? -11.760 8.168 12.294 1.00 92.06 197 ASP A N 1
ATOM 1424 C CA . ASP A 1 197 ? -12.754 9.211 12.556 1.00 92.06 197 ASP A CA 1
ATOM 1425 C C . ASP A 1 197 ? -14.022 8.616 13.178 1.00 92.06 197 ASP A C 1
ATOM 1427 O O . ASP A 1 197 ? -14.455 9.071 14.235 1.00 92.06 197 ASP A O 1
ATOM 1431 N N . ALA A 1 198 ? -14.545 7.523 12.612 1.00 90.44 198 ALA A N 1
ATOM 1432 C CA . ALA A 1 198 ? -15.720 6.841 13.149 1.00 90.44 198 ALA A CA 1
ATOM 1433 C C . ALA A 1 198 ? -15.512 6.339 14.592 1.00 90.44 198 ALA A C 1
ATOM 1435 O O . ALA A 1 198 ? -16.408 6.462 15.428 1.00 90.44 198 ALA A O 1
ATOM 1436 N N . MET A 1 199 ? -14.328 5.798 14.906 1.00 91.00 199 MET A N 1
ATOM 1437 C CA . MET A 1 199 ? -13.986 5.377 16.269 1.00 91.00 199 MET A CA 1
ATOM 1438 C C . MET A 1 199 ? -13.926 6.575 17.227 1.00 91.00 199 MET A C 1
ATOM 1440 O O . MET A 1 199 ? -14.466 6.511 18.333 1.00 91.00 199 MET A O 1
ATOM 1444 N N . ARG A 1 200 ? -13.296 7.682 16.816 1.00 92.81 200 ARG A N 1
ATOM 1445 C CA . ARG A 1 200 ? -13.208 8.901 17.635 1.00 92.81 200 ARG A CA 1
ATOM 1446 C C . ARG A 1 200 ? -14.572 9.521 17.901 1.00 92.81 200 ARG A C 1
ATOM 1448 O O . ARG A 1 200 ? -14.820 9.935 19.034 1.00 92.81 200 ARG A O 1
ATOM 1455 N N . ASP A 1 201 ? -15.450 9.538 16.905 1.00 93.19 201 ASP A N 1
ATOM 1456 C CA . ASP A 1 201 ? -16.818 10.029 17.052 1.00 93.19 201 ASP A CA 1
ATOM 1457 C C . ASP A 1 201 ? -17.597 9.178 18.064 1.00 93.19 201 ASP A C 1
ATOM 1459 O O . ASP A 1 201 ? -18.152 9.720 19.022 1.00 93.19 201 ASP A O 1
ATOM 1463 N N . ALA A 1 202 ? -17.548 7.846 17.943 1.00 93.06 202 ALA A N 1
ATOM 1464 C CA . ALA A 1 202 ? -18.199 6.936 18.890 1.00 93.06 202 ALA A CA 1
ATOM 1465 C C . ALA A 1 202 ? -17.676 7.117 20.331 1.00 93.06 202 ALA A C 1
ATOM 1467 O O . ALA A 1 202 ? -18.449 7.192 21.291 1.00 93.06 202 ALA A O 1
ATOM 1468 N N . VAL A 1 203 ? -16.356 7.260 20.492 1.00 93.94 203 VAL A N 1
ATOM 1469 C CA . VAL A 1 203 ? -15.708 7.551 21.782 1.00 93.94 203 VAL A CA 1
ATOM 1470 C C . VAL A 1 203 ? -16.156 8.905 22.344 1.00 93.94 203 VAL A C 1
ATOM 1472 O O . VAL A 1 203 ? -16.385 9.031 23.552 1.00 93.94 203 VAL A O 1
ATOM 1475 N N . ALA A 1 204 ? -16.306 9.927 21.499 1.00 95.31 204 ALA A N 1
ATOM 1476 C CA . ALA A 1 204 ? -16.772 11.246 21.914 1.00 95.31 204 ALA A CA 1
ATOM 1477 C C . ALA A 1 204 ? -18.233 11.215 22.390 1.00 95.31 204 ALA A C 1
ATOM 1479 O O . ALA A 1 204 ? -18.563 11.858 23.392 1.00 95.31 204 ALA A O 1
ATOM 1480 N N . GLU A 1 205 ? -19.100 10.444 21.730 1.00 96.12 205 GLU A N 1
ATOM 1481 C CA . GLU A 1 205 ? -20.489 10.256 22.157 1.00 96.12 205 GLU A CA 1
ATOM 1482 C C . GLU A 1 205 ? -20.598 9.534 23.500 1.00 96.12 205 GLU A C 1
ATOM 1484 O O . GLU A 1 205 ? -21.354 9.984 24.372 1.00 96.12 205 GLU A O 1
ATOM 1489 N N . LEU A 1 206 ? -19.808 8.472 23.701 1.00 96.06 206 LEU A N 1
ATOM 1490 C CA . LEU A 1 206 ? -19.733 7.763 24.979 1.00 96.06 206 LEU A CA 1
ATOM 1491 C C . LEU A 1 206 ? -19.256 8.700 26.097 1.00 96.06 206 LEU A C 1
ATOM 1493 O O . LEU A 1 206 ? -19.896 8.804 27.147 1.00 96.06 206 LEU A O 1
ATOM 1497 N N . ARG A 1 207 ? -18.164 9.437 25.861 1.00 96.06 207 ARG A N 1
ATOM 1498 C CA . ARG A 1 207 ? -17.600 10.387 26.833 1.00 96.06 207 ARG A CA 1
ATOM 1499 C C . ARG A 1 207 ? -18.601 11.479 27.214 1.00 96.06 207 ARG A C 1
ATOM 1501 O O . ARG A 1 207 ? -18.711 11.825 28.390 1.00 96.06 207 ARG A O 1
ATOM 1508 N N . ALA A 1 208 ? -19.344 12.001 26.239 1.00 96.81 208 ALA A N 1
ATOM 1509 C CA . ALA A 1 208 ? -20.382 13.007 26.457 1.00 96.81 208 ALA A CA 1
ATOM 1510 C C . ALA A 1 208 ? -21.645 12.448 27.142 1.00 96.81 208 ALA A C 1
ATOM 1512 O O . ALA A 1 208 ? -22.555 13.213 27.456 1.00 96.81 208 ALA A O 1
ATOM 1513 N N . GLY A 1 209 ? -21.724 11.131 27.361 1.00 96.44 209 GLY A N 1
ATOM 1514 C CA . GLY A 1 209 ? -22.890 10.467 27.935 1.00 96.44 209 GLY A CA 1
ATOM 1515 C C . GLY A 1 209 ? -24.112 10.470 27.013 1.00 96.44 209 GLY A C 1
ATOM 1516 O O . GLY A 1 209 ? -25.232 10.308 27.493 1.00 96.44 209 GLY A O 1
ATOM 1517 N N . LYS A 1 210 ? -23.919 10.671 25.702 1.00 97.12 210 LYS A N 1
ATOM 1518 C CA . LYS A 1 210 ? -25.007 10.621 24.711 1.00 97.12 210 LYS A CA 1
ATOM 1519 C C . LYS A 1 210 ? -25.509 9.193 24.508 1.00 97.12 210 LYS A C 1
ATOM 1521 O O . LYS A 1 210 ? -26.704 8.979 24.329 1.00 97.12 210 LYS A O 1
ATOM 1526 N N . VAL A 1 211 ? -24.598 8.229 24.599 1.00 97.12 211 VAL A N 1
ATOM 1527 C CA . VAL A 1 211 ? -24.870 6.788 24.573 1.00 97.12 211 VAL A CA 1
ATOM 1528 C C . VAL A 1 211 ? -24.452 6.155 25.903 1.00 97.12 211 VAL A C 1
ATOM 1530 O O . VAL A 1 211 ? -23.705 6.760 26.676 1.00 97.12 211 VAL A O 1
ATOM 1533 N N . THR A 1 212 ? -24.983 4.975 26.226 1.00 97.75 212 THR A N 1
ATOM 1534 C CA . THR A 1 212 ? -24.451 4.168 27.339 1.00 97.75 212 THR A CA 1
ATOM 1535 C C . THR A 1 212 ? -23.260 3.338 26.865 1.00 97.75 212 THR A C 1
ATOM 1537 O O . THR A 1 212 ? -23.042 3.181 25.660 1.00 97.75 212 THR A O 1
ATOM 1540 N N . LEU A 1 213 ? -22.508 2.767 27.805 1.00 96.62 213 LEU A N 1
ATOM 1541 C CA . LEU A 1 213 ? -21.436 1.824 27.503 1.00 96.62 213 LEU A CA 1
ATOM 1542 C C . LEU A 1 213 ? -21.955 0.590 26.745 1.00 96.62 213 LEU A C 1
ATOM 1544 O O . LEU A 1 213 ? -21.312 0.149 25.795 1.00 96.62 213 LEU A O 1
ATOM 1548 N N . GLY A 1 214 ? -23.144 0.092 27.106 1.00 96.50 214 GLY A N 1
ATOM 1549 C CA . GLY A 1 214 ? -23.838 -0.986 26.396 1.00 96.50 214 GLY A CA 1
ATOM 1550 C C . GLY A 1 214 ? -24.089 -0.666 24.923 1.00 96.50 214 GLY A C 1
ATOM 1551 O O . GLY A 1 214 ? -23.697 -1.437 24.048 1.00 96.50 214 GLY A O 1
ATOM 1552 N N . THR A 1 215 ? -24.694 0.491 24.636 1.00 96.38 215 THR A N 1
ATOM 1553 C CA . THR A 1 215 ? -24.952 0.938 23.256 1.00 96.38 215 THR A CA 1
ATOM 1554 C C . THR A 1 215 ? -23.653 1.144 22.481 1.00 96.38 215 THR A C 1
ATOM 1556 O O . THR A 1 215 ? -23.518 0.640 21.371 1.00 96.38 215 THR A O 1
ATOM 1559 N N . PHE A 1 216 ? -22.663 1.807 23.085 1.00 95.50 216 PHE A N 1
ATOM 1560 C CA . PHE A 1 216 ? -21.354 2.005 22.465 1.00 95.50 216 PHE A CA 1
ATOM 1561 C C . PHE A 1 216 ? -20.699 0.676 22.070 1.00 95.50 216 PHE A C 1
ATOM 1563 O O . PHE A 1 216 ? -20.225 0.541 20.941 1.00 95.50 216 PHE A O 1
ATOM 1570 N N . ALA A 1 217 ? -20.694 -0.312 22.970 1.00 94.50 217 ALA A N 1
ATOM 1571 C CA . ALA A 1 217 ? -20.116 -1.621 22.693 1.00 94.50 217 ALA A CA 1
ATOM 1572 C C . ALA A 1 217 ? -20.887 -2.367 21.596 1.00 94.50 217 ALA A C 1
ATOM 1574 O O . ALA A 1 217 ? -20.268 -2.951 20.706 1.00 94.50 217 ALA A O 1
ATOM 1575 N N . ALA A 1 218 ? -22.221 -2.309 21.620 1.00 93.00 218 ALA A N 1
ATOM 1576 C CA . ALA A 1 218 ? -23.062 -2.940 20.610 1.00 93.00 218 ALA A CA 1
ATOM 1577 C C . ALA A 1 218 ? -22.846 -2.345 19.210 1.00 93.00 218 ALA A C 1
ATOM 1579 O O . ALA A 1 218 ? -22.757 -3.103 18.248 1.00 93.00 218 ALA A O 1
ATOM 1580 N N . ASP A 1 219 ? -22.703 -1.024 19.095 1.00 90.94 219 ASP A N 1
ATOM 1581 C CA . ASP A 1 219 ? -22.563 -0.340 17.804 1.00 90.94 219 ASP A CA 1
ATOM 1582 C C . ASP A 1 219 ? -21.122 -0.374 17.273 1.00 90.94 219 ASP A C 1
ATOM 1584 O O . ASP A 1 219 ? -20.887 -0.544 16.070 1.00 90.94 219 ASP A O 1
ATOM 1588 N N . THR A 1 220 ? -20.143 -0.247 18.173 1.00 90.19 220 THR A N 1
ATOM 1589 C CA . THR A 1 220 ? -18.720 -0.137 17.818 1.00 90.19 220 THR A CA 1
ATOM 1590 C C . THR A 1 220 ? -18.063 -1.504 17.670 1.00 90.19 220 THR A C 1
ATOM 1592 O O . THR A 1 220 ? -17.301 -1.743 16.732 1.00 90.19 220 THR A O 1
ATOM 1595 N N . PHE A 1 221 ? -18.399 -2.431 18.564 1.00 90.75 221 PHE A N 1
ATOM 1596 C CA . PHE A 1 221 ? -17.765 -3.743 18.693 1.00 90.75 221 PHE A CA 1
ATOM 1597 C C . PHE A 1 221 ? -18.738 -4.891 18.421 1.00 90.75 221 PHE A C 1
ATOM 1599 O O . PHE A 1 221 ? -18.553 -5.999 18.927 1.00 90.75 221 PHE A O 1
ATOM 1606 N N . SER A 1 222 ? -19.765 -4.630 17.606 1.00 87.44 222 SER A N 1
ATOM 1607 C CA . SER A 1 222 ? -20.779 -5.612 17.222 1.00 87.44 222 SER A CA 1
ATOM 1608 C C . SER A 1 222 ? -20.165 -6.926 16.720 1.00 87.44 222 SER A C 1
ATOM 1610 O O . SER A 1 222 ? -19.079 -6.944 16.132 1.00 87.44 222 SER A O 1
ATOM 1612 N N . ALA A 1 223 ? -20.899 -8.032 16.864 1.00 85.06 223 ALA A N 1
ATOM 1613 C CA . ALA A 1 223 ? -20.485 -9.322 16.309 1.00 85.06 223 ALA A CA 1
ATOM 1614 C C . ALA A 1 223 ? -20.244 -9.258 14.787 1.00 85.06 223 ALA A C 1
ATOM 1616 O O . ALA A 1 223 ? -19.343 -9.923 14.280 1.00 85.06 223 ALA A O 1
ATOM 1617 N N . ALA A 1 224 ? -21.002 -8.425 14.064 1.00 84.62 224 ALA A N 1
ATOM 1618 C CA . ALA A 1 224 ? -20.793 -8.199 12.636 1.00 84.62 224 ALA A CA 1
ATOM 1619 C C . ALA A 1 224 ? -19.448 -7.504 12.367 1.00 84.62 224 ALA A C 1
ATOM 1621 O O . ALA A 1 224 ? -18.664 -7.982 11.553 1.00 84.62 224 ALA A O 1
ATOM 1622 N N . THR A 1 225 ? -19.135 -6.444 13.117 1.00 85.31 225 THR A N 1
ATOM 1623 C CA . THR A 1 225 ? -17.854 -5.722 13.027 1.00 85.31 225 THR A CA 1
ATOM 1624 C C . THR A 1 225 ? -16.675 -6.654 13.329 1.00 85.31 225 THR A C 1
ATOM 1626 O O . THR A 1 225 ? -15.670 -6.648 12.621 1.00 85.31 225 THR A O 1
ATOM 1629 N N . GLN A 1 226 ? -16.797 -7.498 14.359 1.00 85.19 226 GLN A N 1
ATOM 1630 C CA . GLN A 1 226 ? -15.774 -8.492 14.699 1.00 85.19 226 GLN A CA 1
ATOM 1631 C C . GLN A 1 226 ? -15.593 -9.534 13.585 1.00 85.19 226 GLN A C 1
ATOM 1633 O O . GLN A 1 226 ? -14.461 -9.878 13.243 1.00 85.19 226 GLN A O 1
ATOM 1638 N N . ALA A 1 227 ? -16.688 -10.011 12.986 1.00 85.56 227 ALA A N 1
ATOM 1639 C CA . ALA A 1 227 ? -16.632 -10.945 11.866 1.00 85.56 227 ALA A CA 1
ATOM 1640 C C . ALA A 1 227 ? -15.948 -10.326 10.635 1.00 85.56 227 ALA A C 1
ATOM 1642 O O . ALA A 1 227 ? -15.112 -10.980 10.012 1.00 85.56 227 ALA A O 1
ATOM 1643 N N . GLU A 1 228 ? -16.238 -9.062 10.317 1.00 84.44 228 GLU A N 1
ATOM 1644 C CA . GLU A 1 228 ? -15.599 -8.331 9.215 1.00 84.44 228 GLU A CA 1
ATOM 1645 C C . GLU A 1 228 ? -14.082 -8.194 9.418 1.00 84.44 228 GLU A C 1
ATOM 1647 O O . GLU A 1 228 ? -13.307 -8.490 8.504 1.00 84.44 228 GLU A O 1
ATOM 1652 N N . TRP A 1 229 ? -13.632 -7.852 10.630 1.00 86.50 229 TRP A N 1
ATOM 1653 C CA . TRP A 1 229 ? -12.203 -7.851 10.968 1.00 86.50 229 TRP A CA 1
ATOM 1654 C C . TRP A 1 229 ? -11.563 -9.234 10.895 1.00 86.50 229 TRP A C 1
ATOM 1656 O O . TRP A 1 229 ? -10.420 -9.364 10.445 1.00 86.50 229 TRP A O 1
ATOM 1666 N N . GLY A 1 230 ? -12.292 -10.273 11.305 1.00 85.38 230 GLY A N 1
ATOM 1667 C CA . GLY A 1 230 ? -11.862 -11.660 11.157 1.00 85.38 230 GLY A CA 1
ATOM 1668 C C . GLY A 1 230 ? -11.619 -12.024 9.692 1.00 85.38 230 GLY A C 1
ATOM 1669 O O . GLY A 1 230 ? -10.570 -12.580 9.364 1.00 85.38 230 GLY A O 1
ATOM 1670 N N . VAL A 1 231 ? -12.534 -11.645 8.795 1.00 84.19 231 VAL A N 1
ATOM 1671 C CA . VAL A 1 231 ? -12.388 -11.848 7.344 1.00 84.19 231 VAL A CA 1
ATOM 1672 C C . VAL A 1 231 ? -11.187 -11.076 6.797 1.00 84.19 231 VAL A C 1
ATOM 1674 O O . VAL A 1 231 ? -10.374 -11.662 6.080 1.00 84.19 231 VAL A O 1
ATOM 1677 N N . ALA A 1 232 ? -11.031 -9.799 7.161 1.00 82.44 232 ALA A N 1
ATOM 1678 C CA . ALA A 1 232 ? -9.902 -8.972 6.728 1.00 82.44 232 ALA A CA 1
ATOM 1679 C C . ALA A 1 232 ? -8.550 -9.568 7.165 1.00 82.44 232 ALA A C 1
ATOM 1681 O O . ALA A 1 232 ? -7.617 -9.677 6.369 1.00 82.44 232 ALA A O 1
ATOM 1682 N N . THR A 1 233 ? -8.471 -10.022 8.417 1.00 84.62 233 THR A N 1
ATOM 1683 C CA . THR A 1 233 ? -7.269 -10.633 9.001 1.00 84.62 233 THR A CA 1
ATOM 1684 C C . THR A 1 233 ? -6.927 -11.953 8.314 1.00 84.62 233 THR A C 1
ATOM 1686 O O . THR A 1 233 ? -5.782 -12.164 7.921 1.00 84.62 233 THR A O 1
ATOM 1689 N N . GLN A 1 234 ? -7.916 -12.829 8.106 1.00 84.00 234 GLN A N 1
ATOM 1690 C CA . GLN A 1 234 ? -7.710 -14.100 7.405 1.00 84.00 234 GLN A CA 1
ATOM 1691 C C . GLN A 1 234 ? -7.292 -13.892 5.952 1.00 84.00 234 GLN A C 1
ATOM 1693 O O . GLN A 1 234 ? -6.454 -14.632 5.441 1.00 84.00 234 GLN A O 1
ATOM 1698 N N . PHE A 1 235 ? -7.874 -12.903 5.273 1.00 81.25 235 PHE A N 1
ATOM 1699 C CA . PHE A 1 235 ? -7.471 -12.540 3.921 1.00 81.25 235 PHE A CA 1
ATOM 1700 C C . PHE A 1 235 ? -6.001 -12.108 3.887 1.00 81.25 235 PHE A C 1
ATOM 1702 O O . PHE A 1 235 ? -5.223 -12.672 3.119 1.00 81.25 235 PHE A O 1
ATOM 1709 N N . ALA A 1 236 ? -5.598 -11.196 4.776 1.00 81.31 236 ALA A N 1
ATOM 1710 C CA . ALA A 1 236 ? -4.216 -10.736 4.856 1.00 81.31 236 ALA A CA 1
ATOM 1711 C C . ALA A 1 236 ? -3.233 -11.877 5.186 1.00 81.31 236 ALA A C 1
ATOM 1713 O O . ALA A 1 236 ? -2.177 -11.986 4.567 1.00 81.31 236 ALA A O 1
ATOM 1714 N N . GLN A 1 237 ? -3.600 -12.785 6.097 1.00 83.81 237 GLN A N 1
ATOM 1715 C CA . GLN A 1 237 ? -2.801 -13.972 6.428 1.00 83.81 237 GLN A CA 1
ATOM 1716 C C . GLN A 1 237 ? -2.658 -14.937 5.246 1.00 83.81 237 GLN A C 1
ATOM 1718 O O . GLN A 1 237 ? -1.568 -15.457 5.006 1.00 83.81 237 GLN A O 1
ATOM 1723 N N . LYS A 1 238 ? -3.737 -15.175 4.489 1.00 82.00 238 LYS A N 1
ATOM 1724 C CA . LYS A 1 238 ? -3.697 -16.020 3.286 1.00 82.00 238 LYS A CA 1
ATOM 1725 C C . LYS A 1 238 ? -2.763 -15.442 2.232 1.00 82.00 238 LYS A C 1
ATOM 1727 O O . LYS A 1 238 ? -2.004 -16.196 1.641 1.00 82.00 238 LYS A O 1
ATOM 1732 N N . LEU A 1 239 ? -2.787 -14.127 2.027 1.00 75.62 239 LEU A N 1
ATOM 1733 C CA . LEU A 1 239 ? -1.865 -13.467 1.104 1.00 75.62 239 LEU A CA 1
ATOM 1734 C C . LEU A 1 239 ? -0.415 -13.533 1.593 1.00 75.62 239 LEU A C 1
ATOM 1736 O O . LEU A 1 239 ? 0.470 -13.846 0.808 1.00 75.62 239 LEU A O 1
ATOM 1740 N N . ALA A 1 240 ? -0.175 -13.318 2.888 1.00 74.88 240 ALA A N 1
ATOM 1741 C CA . ALA A 1 240 ? 1.169 -13.375 3.468 1.00 74.88 240 ALA A CA 1
ATOM 1742 C C . ALA A 1 240 ? 1.795 -14.782 3.422 1.00 74.88 240 ALA A C 1
ATOM 1744 O O . ALA A 1 240 ? 3.013 -14.918 3.488 1.00 74.88 240 ALA A O 1
ATOM 1745 N N . THR A 1 241 ? 0.967 -15.828 3.349 1.00 76.44 241 THR A N 1
ATOM 1746 C CA . THR A 1 241 ? 1.392 -17.239 3.326 1.00 76.44 241 THR A CA 1
ATOM 1747 C C . THR A 1 241 ? 1.253 -17.889 1.953 1.00 76.44 241 THR A C 1
ATOM 1749 O O . THR A 1 241 ? 1.628 -19.052 1.790 1.00 76.44 241 THR A O 1
ATOM 1752 N N . ALA A 1 242 ? 0.726 -17.165 0.961 1.00 69.19 242 ALA A N 1
ATOM 1753 C CA . ALA A 1 242 ? 0.664 -17.653 -0.403 1.00 69.19 242 ALA A CA 1
ATOM 1754 C C . ALA A 1 242 ? 2.101 -17.835 -0.925 1.00 69.19 242 ALA A C 1
ATOM 1756 O O . ALA A 1 242 ? 2.923 -16.931 -0.763 1.00 69.19 242 ALA A O 1
ATOM 1757 N N . PRO A 1 243 ? 2.440 -18.987 -1.532 1.00 56.12 243 PRO A N 1
ATOM 1758 C CA . PRO A 1 243 ? 3.739 -19.144 -2.165 1.00 56.12 243 PRO A CA 1
ATOM 1759 C C . PRO A 1 243 ? 3.889 -18.053 -3.230 1.00 56.12 243 PRO A C 1
ATOM 1761 O O . PRO A 1 243 ? 3.036 -17.932 -4.109 1.00 56.12 243 PRO A O 1
ATOM 1764 N N . PHE A 1 244 ? 4.949 -17.245 -3.135 1.00 47.88 244 PHE A N 1
ATOM 1765 C CA . PHE A 1 244 ? 5.301 -16.267 -4.163 1.00 47.88 244 PHE A CA 1
ATOM 1766 C C . PHE A 1 244 ? 5.583 -17.029 -5.466 1.00 47.88 244 PHE A C 1
ATOM 1768 O O . PHE A 1 244 ? 6.644 -17.623 -5.645 1.00 47.88 244 PHE A O 1
ATOM 1775 N N . GLY A 1 245 ? 4.567 -17.103 -6.324 1.00 39.72 245 GLY A N 1
ATOM 1776 C CA . GLY A 1 245 ? 4.540 -17.948 -7.511 1.00 39.72 245 GLY A CA 1
ATOM 1777 C C . GLY A 1 245 ? 3.236 -17.762 -8.283 1.00 39.72 245 GLY A C 1
ATOM 1778 O O . GLY A 1 245 ? 2.311 -18.556 -8.144 1.00 39.72 245 GLY A O 1
ATOM 1779 N N . SER A 1 246 ? 3.213 -16.703 -9.096 1.00 29.06 246 SER A N 1
ATOM 1780 C CA . SER A 1 246 ? 2.230 -16.368 -10.139 1.00 29.06 246 SER A CA 1
ATOM 1781 C C . SER A 1 246 ? 0.799 -16.021 -9.687 1.00 29.06 246 SER A C 1
ATOM 1783 O O . SER A 1 246 ? -0.052 -16.906 -9.559 1.00 29.06 246 SER A O 1
ATOM 1785 N N . PRO A 1 247 ? 0.447 -14.722 -9.621 1.00 34.62 247 PRO A N 1
ATOM 1786 C CA . PRO A 1 247 ? -0.913 -14.302 -9.918 1.00 34.62 247 PRO A CA 1
ATOM 1787 C C . PRO A 1 247 ? -1.162 -14.567 -11.412 1.00 34.62 247 PRO A C 1
ATOM 1789 O O . PRO A 1 247 ? -0.712 -13.826 -12.274 1.00 34.62 247 PRO A O 1
ATOM 1792 N N . GLY A 1 248 ? -1.842 -15.668 -11.743 1.00 37.22 248 GLY A N 1
ATOM 1793 C CA . GLY A 1 248 ? -2.318 -15.893 -13.113 1.00 37.22 248 GLY A CA 1
ATOM 1794 C C . GLY A 1 248 ? -2.180 -17.316 -13.636 1.00 37.22 248 GLY A C 1
ATOM 1795 O O . GLY A 1 248 ? -1.373 -17.585 -14.518 1.00 37.22 248 GLY A O 1
ATOM 1796 N N . ARG A 1 249 ? -3.036 -18.218 -13.148 1.00 31.11 249 ARG A N 1
ATOM 1797 C CA . ARG A 1 249 ? -3.669 -19.278 -13.956 1.00 31.11 249 ARG A CA 1
ATOM 1798 C C . ARG A 1 249 ? -4.848 -19.862 -13.175 1.00 31.11 249 ARG A C 1
ATOM 1800 O O . ARG A 1 249 ? -4.794 -20.970 -12.656 1.00 31.11 249 ARG A O 1
ATOM 1807 N N . ALA A 1 250 ? -5.925 -19.088 -13.092 1.00 27.95 250 ALA A N 1
ATOM 1808 C CA . ALA A 1 250 ? -7.247 -19.695 -13.093 1.00 27.95 250 ALA A CA 1
ATOM 1809 C C . ALA A 1 250 ? -7.590 -19.935 -14.570 1.00 27.95 250 ALA A C 1
ATOM 1811 O O . ALA A 1 250 ? -7.732 -18.977 -15.330 1.00 27.95 250 ALA A O 1
ATOM 1812 N N . ALA A 1 251 ? -7.566 -21.204 -14.976 1.00 31.30 251 ALA A N 1
ATOM 1813 C CA . ALA A 1 251 ? -8.266 -21.666 -16.170 1.00 31.30 251 ALA A CA 1
ATOM 1814 C C . ALA A 1 251 ? -9.768 -21.753 -15.873 1.00 31.30 251 ALA A C 1
ATOM 1816 O O . ALA A 1 251 ? -10.107 -21.985 -14.687 1.00 31.30 251 ALA A O 1
#

Sequence (251 aa):
MGGLGRLISTSKATFEALAAITDDCHGLLNAPLFPPSPKPGWFDDLDSALDSAKAQAQSWIDDIGPNVTGEILVLVVNHGTTFSAISAQVGSIAADHPDARGAGDPFVQTGLELSGSLDQSLHATVARLETRLATITAWGETMQARDAALRAAADESPDAKAAAAPALAAAAQVLGSTDDALKLLRELIVAWRELGDAMRDAVAELRAGKVTLGTFAADTFSAATQAEWGVATQFAQKLATAPFGSPGRAA

Secondary structure (DSSP, 8-state):
--HHHHHHHHHHHHHHHHHHHHHHHHHHHT------SSPPTTHHHHHHHHHHHHHHHHHIIIIIHHHHHHHHHHHHHHHHHHHHHHHHHHHHHHHHSTT--STTSHHHHHHHHHHHHHHHHHHHHHHHHHHHHHHHHHHHHHHHHHHHHHHHHHTT-HHHHHHHHHHHHHHHHHHHHHHHHHHHHHHHHHHHHHHHHHHHHHHHHHHTTSS-HHHHHHHHS-HHHHHHHHHHHHHHHHHHHS-SS-S----

Foldseek 3Di:
DPLLVLLLVLLVQLLVLLVLLLVLLVLLLPQDFDADVVGDPLRVQLVVLSVQLNVLSVCCNPPLSCVLNLVLLVLLQVLLVLLLVLLVVLLVLCVVFVQAAAQPGPSLVVNLVSLVVSLVSLVVSLVVLVVSLVVLVVSLVSLVVSLVSSVVSCVPDVVSVVSCVSNNVSSVSSNVSSVSSSVSSVSSSVSSVVLSVVSVVLSVCRNHRVHGSNVSSCVNSNPVVSVSSVVSSVVSVCVSPPPPDDPDDPD